Protein AF-A0A158B1K3-F1 (afdb_monomer)

Radius of gyration: 18.31 Å; Cα contacts (8 Å, |Δi|>4): 356; chains: 1; bounding box: 50×27×49 Å

pLDDT: mean 91.03, std 10.25, range [45.84, 98.06]

Organism: NCBI:txid1777143

InterPro domains:
  IPR006016 UspA [PF00582] (1-66)
  IPR014729 Rossmann-like alpha/beta/alpha sandwich fold [G3DSA:3.40.50.620] (1-90)

Mean predicted aligned error: 4.72 Å

Secondary structure (DSSP, 8-state):
---EEEEE--SSHHHHHHHHHHHHHHHHHT-EEEEE-----S---HHHHHHHHHHHHHHHHHHHHTT--EEEE-SS----S--SEEEEETTPPPP--TT-EEEEEP----HHHHHHHHHHHHHHHHHHHHHHHHHHSSS--HHHHHHHT---HHHHHHHHHHHTT-STTHHHHHHHHHHHHHHHHHHHHHHHHHHHT---HHHHHHHHHHHHHHHHHIIIIIHHHHHHH--HHHHHHHT-

Sequence (240 aa):
MYRHLLVPVERSDASVEAIGHAAELARSLGARITFVCLHAGASDDAAQHRHIAALLARAEAAARAQGVPASVLALHGDTARDFDLVCIAQGSVAPSVPGAAVLIAPCDARPMVAKAVGALLAVHRMRSDAYDDALRTPQPDAQTIDRLREAHREETALTTALRERTSTLDAELDELARLAEREAAGLARVARSIANGEAVDDTLLACARFACERMGRIEGVVLPAARRHLRDADWNALAR

Foldseek 3Di:
DFAEEEQEFDLDLLSLLLLQVVLVVCLVVVHAYEYEHPDDDPPPDPLVVVLRVLRQLLSVLLNVLSVHHYYYDYDPDDLVDDGQEYGYGDPDDTDDRPNHHYHYRDDDPDVLLCLLSVVVSVVLVQLSVLLSVQLVDQQDDLVSLVSNLDDDCSLVLLLVQLVVQDPPCVVVSVVLVVLVVLLNVLSVVLNVCSVVVHGNNVSSVSSSSSSSSSSSNCSNPSSVSCVVGPDPVSSNVSND

Structure (mmCIF, N/CA/C/O bac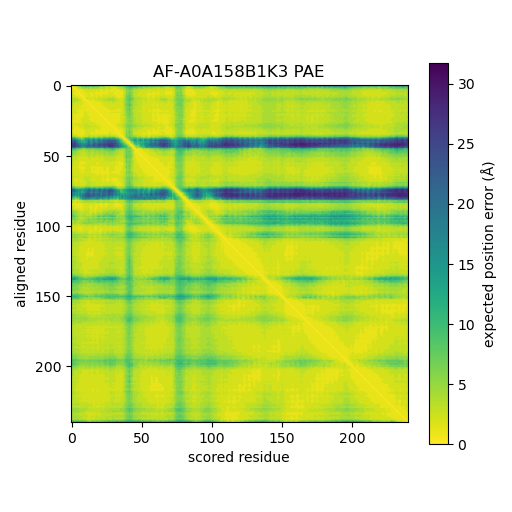kbone):
data_AF-A0A158B1K3-F1
#
_entry.id   AF-A0A158B1K3-F1
#
loop_
_atom_site.group_PDB
_atom_site.id
_atom_site.type_symbol
_atom_site.label_atom_id
_atom_site.label_alt_id
_atom_site.label_comp_id
_atom_site.label_asym_id
_atom_site.label_entity_id
_atom_site.label_seq_id
_atom_site.pdbx_PDB_ins_code
_atom_site.Cartn_x
_atom_site.Cartn_y
_atom_site.Cartn_z
_atom_site.occupancy
_atom_site.B_iso_or_equiv
_atom_site.auth_seq_id
_atom_site.auth_comp_id
_atom_site.auth_asym_id
_atom_site.auth_atom_id
_atom_site.pdbx_PDB_model_num
ATOM 1 N N . MET A 1 1 ? 25.949 -9.576 -10.948 1.00 79.50 1 MET A N 1
ATOM 2 C CA . MET A 1 1 ? 24.474 -9.453 -10.946 1.00 79.50 1 MET A CA 1
ATOM 3 C C . MET A 1 1 ? 24.072 -9.028 -9.548 1.00 79.50 1 MET A C 1
ATOM 5 O O . MET A 1 1 ? 24.590 -9.632 -8.618 1.00 79.50 1 MET A O 1
ATOM 9 N N . TYR A 1 2 ? 23.258 -7.983 -9.397 1.00 91.62 2 TYR A N 1
ATOM 10 C CA . TYR A 1 2 ? 22.888 -7.440 -8.084 1.00 91.62 2 TYR A CA 1
ATOM 11 C C . TYR A 1 2 ? 22.056 -8.460 -7.291 1.00 91.62 2 TYR A C 1
ATOM 13 O O . TYR A 1 2 ? 21.068 -8.969 -7.818 1.00 91.62 2 TYR A O 1
ATOM 21 N N . ARG A 1 3 ? 22.462 -8.785 -6.058 1.00 94.06 3 ARG A N 1
ATOM 22 C CA . ARG A 1 3 ? 21.815 -9.799 -5.203 1.00 94.06 3 ARG A CA 1
ATOM 23 C C . ARG A 1 3 ? 21.165 -9.194 -3.968 1.00 94.06 3 ARG A C 1
ATOM 25 O O . ARG A 1 3 ? 20.208 -9.771 -3.446 1.00 94.06 3 ARG A O 1
ATOM 32 N N . HIS A 1 4 ? 21.676 -8.060 -3.496 1.00 94.94 4 HIS A N 1
ATOM 33 C CA . HIS A 1 4 ? 21.141 -7.358 -2.334 1.00 94.94 4 HIS A CA 1
ATOM 34 C C . HIS A 1 4 ? 20.943 -5.874 -2.635 1.00 94.94 4 HIS A C 1
ATOM 36 O O . HIS A 1 4 ? 21.904 -5.144 -2.874 1.00 94.94 4 HIS A O 1
ATOM 42 N N . LEU A 1 5 ? 19.678 -5.451 -2.624 1.00 95.44 5 LEU A N 1
ATOM 43 C CA . LEU A 1 5 ? 19.272 -4.066 -2.824 1.00 95.44 5 LEU A CA 1
ATOM 44 C C . LEU A 1 5 ? 19.081 -3.365 -1.476 1.00 95.44 5 LEU A C 1
ATOM 46 O O . LEU A 1 5 ? 18.419 -3.901 -0.585 1.00 95.44 5 LEU A O 1
ATOM 50 N N . LEU A 1 6 ? 19.606 -2.149 -1.356 1.00 94.88 6 LEU A N 1
ATOM 51 C CA . LEU A 1 6 ? 19.262 -1.202 -0.300 1.00 94.88 6 LEU A CA 1
ATOM 52 C C . LEU A 1 6 ? 18.254 -0.190 -0.846 1.00 94.88 6 LEU A C 1
ATOM 54 O O . LEU A 1 6 ? 18.486 0.402 -1.900 1.00 94.88 6 LEU A O 1
ATOM 58 N N . VAL A 1 7 ? 17.157 0.031 -0.126 1.00 95.44 7 VAL A N 1
ATOM 59 C CA . VAL A 1 7 ? 16.118 0.991 -0.515 1.00 95.44 7 VAL A CA 1
ATOM 60 C C . VAL A 1 7 ? 15.850 1.942 0.652 1.00 95.44 7 VAL A C 1
ATOM 62 O O . VAL A 1 7 ? 15.251 1.533 1.653 1.00 95.44 7 VAL A O 1
ATOM 65 N N . PRO A 1 8 ? 16.299 3.204 0.566 1.00 93.62 8 PRO A N 1
ATOM 66 C CA . PRO A 1 8 ? 15.890 4.238 1.501 1.00 93.62 8 PRO A CA 1
ATOM 67 C C . PRO A 1 8 ? 14.384 4.481 1.409 1.00 93.62 8 PRO A C 1
ATOM 69 O O . PRO A 1 8 ? 13.833 4.596 0.316 1.00 93.62 8 PRO A O 1
ATOM 72 N N . VAL A 1 9 ? 13.731 4.564 2.562 1.00 92.38 9 VAL A N 1
ATOM 73 C CA . VAL A 1 9 ? 12.310 4.870 2.691 1.00 92.38 9 VAL A CA 1
ATOM 74 C C . VAL A 1 9 ? 12.168 6.281 3.242 1.00 92.38 9 VAL A C 1
ATOM 76 O O . VAL A 1 9 ? 12.705 6.621 4.300 1.00 92.38 9 VAL A O 1
ATOM 79 N N . GLU A 1 10 ? 11.439 7.106 2.502 1.00 90.38 10 GLU A N 1
ATOM 80 C CA . GLU A 1 10 ? 11.117 8.485 2.842 1.00 90.38 10 GLU A CA 1
ATOM 81 C C . GLU A 1 10 ? 9.604 8.695 2.775 1.00 90.38 10 GLU A C 1
ATOM 83 O O . GLU A 1 10 ? 8.866 7.953 2.125 1.00 90.38 10 GLU A O 1
ATOM 88 N N . ARG A 1 11 ? 9.120 9.752 3.427 1.00 89.00 11 ARG A N 1
ATOM 89 C CA . ARG A 1 11 ? 7.706 10.129 3.388 1.00 89.00 11 ARG A CA 1
ATOM 90 C C . ARG A 1 11 ? 7.392 10.960 2.136 1.00 89.00 11 ARG A C 1
ATOM 92 O O . ARG A 1 11 ? 6.982 12.113 2.238 1.00 89.00 11 ARG A O 1
ATOM 99 N N . SER A 1 12 ? 7.615 10.393 0.952 1.00 91.25 12 SER A N 1
ATOM 100 C CA . SER A 1 12 ? 7.401 11.064 -0.338 1.00 91.25 12 SER A CA 1
ATOM 101 C C . SER A 1 12 ? 6.753 10.136 -1.370 1.00 91.25 12 SER A C 1
ATOM 103 O O . SER A 1 12 ? 6.945 8.922 -1.332 1.00 91.25 12 SER A O 1
ATOM 105 N N . ASP A 1 13 ? 6.010 10.709 -2.324 1.00 92.88 13 ASP A N 1
ATOM 106 C CA . ASP A 1 13 ? 5.406 9.945 -3.431 1.00 92.88 13 ASP A CA 1
ATOM 107 C C . ASP A 1 13 ? 6.475 9.248 -4.281 1.00 92.88 13 ASP A C 1
ATOM 109 O O . ASP A 1 13 ? 6.335 8.081 -4.644 1.00 92.88 13 ASP A O 1
ATOM 113 N N . ALA A 1 14 ? 7.600 9.929 -4.512 1.00 93.12 14 ALA A N 1
ATOM 114 C CA . ALA A 1 14 ? 8.732 9.367 -5.235 1.00 93.12 14 ALA A CA 1
ATOM 115 C C . ALA A 1 14 ? 9.342 8.156 -4.501 1.00 93.12 14 ALA A C 1
ATOM 117 O O . ALA A 1 14 ? 9.742 7.191 -5.150 1.00 93.12 14 ALA A O 1
ATOM 118 N N . SER A 1 15 ? 9.378 8.161 -3.160 1.00 93.81 15 SER A N 1
ATOM 119 C CA . SER A 1 15 ? 9.813 6.999 -2.369 1.00 93.81 15 SER A CA 1
ATOM 120 C C . SER A 1 15 ? 8.882 5.809 -2.537 1.00 93.81 15 SER A C 1
ATOM 122 O O . SER A 1 15 ? 9.359 4.681 -2.635 1.00 93.81 15 SER A O 1
ATOM 124 N N . VAL A 1 16 ? 7.571 6.040 -2.596 1.00 93.50 16 VAL A N 1
ATOM 125 C CA . VAL A 1 16 ? 6.593 4.974 -2.839 1.00 93.50 16 VAL A CA 1
ATOM 126 C C . VAL A 1 16 ? 6.805 4.353 -4.224 1.00 93.50 16 VAL A C 1
ATOM 128 O O . VAL A 1 16 ? 6.852 3.128 -4.356 1.00 93.50 16 VAL A O 1
ATOM 131 N N . GLU A 1 17 ? 7.017 5.177 -5.254 1.00 93.12 17 GLU A N 1
ATOM 132 C CA . GLU A 1 17 ? 7.341 4.684 -6.600 1.00 93.12 17 GLU A CA 1
ATOM 133 C C . GLU A 1 17 ? 8.666 3.911 -6.632 1.00 93.12 17 GLU A C 1
ATOM 135 O O . GLU A 1 17 ? 8.744 2.837 -7.236 1.00 93.12 17 GLU A O 1
ATOM 140 N N . ALA A 1 18 ? 9.688 4.402 -5.927 1.00 95.38 18 ALA A N 1
ATOM 141 C CA . ALA A 1 18 ? 10.982 3.737 -5.832 1.00 95.38 18 ALA A CA 1
ATOM 142 C C . ALA A 1 18 ? 10.895 2.356 -5.179 1.00 95.38 18 ALA A C 1
ATOM 144 O O . ALA A 1 18 ? 11.528 1.419 -5.665 1.00 95.38 18 ALA A O 1
ATOM 145 N N . ILE A 1 19 ? 10.083 2.205 -4.128 1.00 96.25 19 ILE A N 1
ATOM 146 C CA . ILE A 1 19 ? 9.828 0.911 -3.481 1.00 96.25 19 ILE A CA 1
ATOM 147 C C . ILE A 1 19 ? 9.200 -0.070 -4.478 1.00 96.25 19 ILE A C 1
ATOM 149 O O . ILE A 1 19 ? 9.679 -1.200 -4.599 1.00 96.25 19 ILE A O 1
ATOM 153 N N . GLY A 1 20 ? 8.178 0.359 -5.228 1.00 94.19 20 GLY A N 1
ATOM 154 C CA . GLY A 1 20 ? 7.538 -0.470 -6.253 1.00 94.19 20 GLY A CA 1
ATOM 155 C C . GLY A 1 20 ? 8.521 -0.917 -7.340 1.00 94.19 20 GLY A C 1
ATOM 156 O O . GLY A 1 20 ? 8.629 -2.109 -7.632 1.00 94.19 20 GLY A O 1
ATOM 157 N N . HIS A 1 21 ? 9.307 0.015 -7.887 1.00 95.06 21 HIS A N 1
ATOM 158 C CA . HIS A 1 21 ? 10.329 -0.293 -8.892 1.00 95.06 21 HIS A CA 1
ATOM 159 C C . HIS A 1 21 ? 11.432 -1.216 -8.361 1.00 95.06 21 HIS A C 1
ATOM 161 O O . HIS A 1 21 ? 11.823 -2.164 -9.046 1.00 95.06 21 HIS A O 1
ATOM 167 N N . ALA A 1 22 ? 11.912 -0.983 -7.137 1.00 96.56 22 ALA A N 1
ATOM 168 C CA . ALA A 1 22 ? 12.916 -1.828 -6.504 1.00 96.56 22 ALA A CA 1
ATOM 169 C C . ALA A 1 22 ? 12.390 -3.249 -6.264 1.00 96.56 22 ALA A C 1
ATOM 171 O O . ALA A 1 22 ? 13.118 -4.211 -6.505 1.00 96.56 22 ALA A O 1
ATOM 172 N N . AL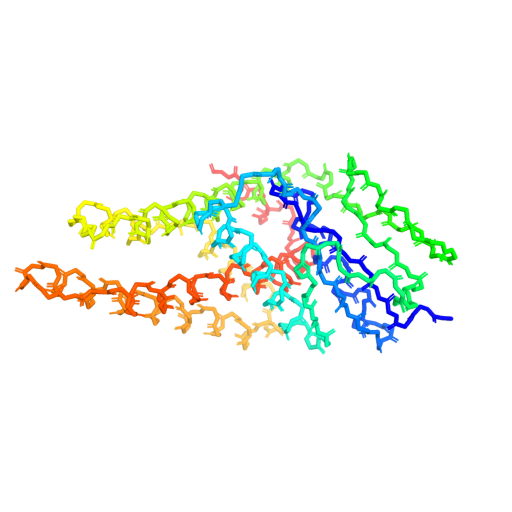A A 1 23 ? 11.128 -3.400 -5.850 1.00 96.50 23 ALA A N 1
ATOM 173 C CA . ALA A 1 23 ? 10.493 -4.702 -5.666 1.00 96.50 23 ALA A CA 1
ATOM 174 C C . ALA A 1 23 ? 10.337 -5.462 -6.994 1.00 96.50 23 ALA A C 1
ATOM 176 O O . ALA A 1 23 ? 10.686 -6.641 -7.072 1.00 96.50 23 ALA A O 1
ATOM 177 N N . GLU A 1 24 ? 9.893 -4.802 -8.067 1.00 94.88 24 GLU A N 1
ATOM 178 C CA . GLU A 1 24 ? 9.799 -5.436 -9.388 1.00 94.88 24 GLU A CA 1
ATOM 179 C C . GLU A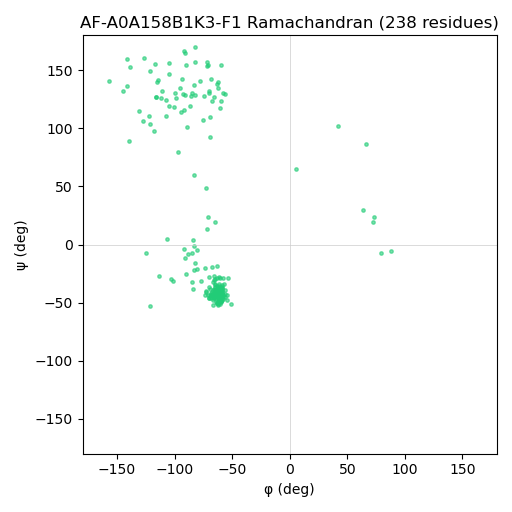 1 24 ? 11.169 -5.856 -9.935 1.00 94.88 24 GLU A C 1
ATOM 181 O O . GLU A 1 24 ? 11.313 -6.971 -10.452 1.00 94.88 24 GLU A O 1
ATOM 186 N N . LEU A 1 25 ? 12.184 -5.002 -9.767 1.00 95.81 25 LEU A N 1
ATOM 187 C CA . LEU A 1 25 ? 13.561 -5.308 -10.142 1.00 95.81 25 LEU A CA 1
ATOM 188 C C . LEU A 1 25 ? 14.100 -6.488 -9.328 1.00 95.81 25 LEU A C 1
ATOM 190 O O . LEU A 1 25 ? 14.586 -7.456 -9.913 1.00 95.81 25 LEU A O 1
ATOM 194 N N . ALA A 1 26 ? 13.973 -6.455 -8.000 1.00 97.00 26 ALA A N 1
ATOM 195 C CA . ALA A 1 26 ? 14.449 -7.522 -7.125 1.00 97.00 26 ALA A CA 1
ATOM 196 C C . ALA A 1 26 ? 13.809 -8.869 -7.468 1.00 97.00 26 ALA A C 1
ATOM 198 O O . ALA A 1 26 ? 14.519 -9.868 -7.588 1.00 97.00 26 ALA A O 1
ATOM 199 N N . ARG A 1 27 ? 12.493 -8.886 -7.716 1.00 96.25 27 ARG A N 1
ATOM 200 C CA . ARG A 1 27 ? 11.766 -10.077 -8.167 1.00 96.25 27 ARG A CA 1
ATOM 201 C C . ARG A 1 27 ? 12.346 -10.630 -9.468 1.00 96.25 27 ARG A C 1
ATOM 203 O O . ARG A 1 27 ? 12.571 -11.831 -9.566 1.00 96.25 27 ARG A O 1
ATOM 210 N N . SER A 1 28 ? 12.624 -9.767 -10.448 1.00 96.06 28 SER A N 1
ATOM 211 C CA . SER A 1 28 ? 13.196 -10.187 -11.738 1.00 96.06 28 SER A CA 1
ATOM 212 C C . SER A 1 28 ? 14.622 -10.744 -11.623 1.00 96.06 28 SER A C 1
ATOM 214 O O . SER A 1 28 ? 15.004 -11.621 -12.395 1.00 96.06 28 SER A O 1
ATOM 216 N N . LEU A 1 29 ? 15.397 -10.260 -10.647 1.00 96.19 29 LEU A N 1
ATOM 217 C CA . LEU A 1 29 ? 16.782 -10.670 -10.411 1.00 96.19 29 LEU A CA 1
ATOM 218 C C . LEU A 1 29 ? 16.913 -11.853 -9.438 1.00 96.19 29 LEU A C 1
ATOM 220 O O . LEU A 1 29 ? 18.010 -12.388 -9.288 1.00 96.19 29 LEU A O 1
ATOM 224 N N . GLY A 1 30 ? 15.838 -12.238 -8.741 1.00 96.19 30 GLY A N 1
ATOM 225 C CA . GLY A 1 30 ? 15.922 -13.151 -7.595 1.00 96.19 30 GLY A CA 1
ATOM 226 C C . GLY A 1 30 ? 16.725 -12.562 -6.426 1.00 96.19 30 GLY A C 1
ATOM 227 O O . GLY A 1 30 ? 17.397 -13.293 -5.697 1.00 96.19 30 GLY A O 1
ATOM 228 N N . ALA A 1 31 ? 16.706 -11.235 -6.282 1.00 96.75 31 ALA A N 1
ATOM 229 C CA . ALA A 1 31 ? 17.429 -10.501 -5.251 1.00 96.75 31 ALA A CA 1
ATOM 230 C C . ALA A 1 31 ? 16.579 -10.306 -3.984 1.00 96.75 31 ALA A C 1
ATOM 232 O O . ALA A 1 31 ? 15.357 -10.455 -3.995 1.00 96.75 31 ALA A O 1
ATOM 233 N N . ARG A 1 32 ? 17.240 -9.933 -2.885 1.00 96.62 32 ARG A N 1
ATOM 234 C CA . ARG A 1 32 ? 16.593 -9.518 -1.628 1.00 96.62 32 ARG A CA 1
ATOM 235 C C . ARG A 1 32 ? 16.679 -8.004 -1.442 1.00 96.62 32 ARG A C 1
ATOM 237 O O . ARG A 1 32 ? 17.613 -7.377 -1.946 1.00 96.62 32 ARG A O 1
ATOM 244 N N . ILE A 1 33 ? 15.759 -7.443 -0.662 1.00 97.00 33 ILE A N 1
ATOM 245 C CA . ILE A 1 33 ? 15.726 -6.016 -0.322 1.00 97.00 33 ILE A CA 1
ATOM 246 C C . ILE A 1 33 ? 15.976 -5.811 1.177 1.00 97.00 33 ILE A C 1
ATOM 248 O O . ILE A 1 33 ? 15.490 -6.562 2.025 1.00 97.00 33 ILE A O 1
ATOM 252 N N . THR A 1 34 ? 16.722 -4.761 1.511 1.00 95.56 34 THR A N 1
ATOM 253 C CA . THR A 1 34 ? 16.709 -4.150 2.840 1.00 95.56 34 THR A CA 1
ATOM 254 C C . THR A 1 34 ? 16.181 -2.725 2.740 1.00 95.56 34 THR A C 1
ATOM 256 O O . THR A 1 34 ? 16.707 -1.926 1.968 1.00 95.56 34 THR A O 1
ATOM 259 N N . PHE A 1 35 ? 15.167 -2.408 3.542 1.00 95.06 35 PHE A N 1
ATOM 260 C CA . PHE A 1 35 ? 14.634 -1.058 3.693 1.00 95.06 35 PHE A CA 1
ATOM 261 C C . PHE A 1 35 ? 15.295 -0.332 4.867 1.00 95.06 35 PHE A C 1
ATOM 263 O O . PHE A 1 35 ? 15.565 -0.942 5.904 1.00 95.06 35 PHE A O 1
ATOM 270 N N . VAL A 1 36 ? 15.538 0.971 4.718 1.00 91.50 36 VAL A N 1
ATOM 271 C CA . VAL A 1 36 ? 16.110 1.819 5.776 1.00 91.50 36 VAL A CA 1
ATOM 272 C C . VAL A 1 36 ? 15.455 3.198 5.775 1.00 91.50 36 VAL A C 1
ATOM 274 O O . VAL A 1 36 ? 15.301 3.805 4.723 1.00 91.50 36 VAL A O 1
ATOM 277 N N . CYS A 1 37 ? 15.108 3.733 6.944 1.00 87.75 37 CYS A N 1
ATOM 278 C CA . CYS A 1 37 ? 14.698 5.134 7.075 1.00 87.75 37 CYS A CA 1
ATOM 279 C C . CYS A 1 37 ? 15.913 5.981 7.474 1.00 87.75 37 CYS A C 1
ATOM 281 O O . CYS A 1 37 ? 16.444 5.819 8.572 1.00 87.75 37 CYS A O 1
ATOM 283 N N . LEU A 1 38 ? 16.360 6.883 6.592 1.00 74.44 38 LEU A N 1
ATOM 284 C CA . LEU A 1 38 ? 17.539 7.737 6.831 1.00 74.44 38 LEU A CA 1
ATOM 285 C C . LEU A 1 38 ? 17.220 8.986 7.676 1.00 74.44 38 LEU A C 1
ATOM 287 O O . LEU A 1 38 ? 18.126 9.609 8.223 1.00 74.44 38 LEU A O 1
ATOM 291 N N . HIS A 1 39 ? 15.938 9.331 7.820 1.00 62.91 39 HIS A N 1
ATOM 292 C CA . HIS A 1 39 ? 15.469 10.502 8.560 1.00 62.91 39 HIS A CA 1
ATOM 293 C C . HIS A 1 39 ? 15.048 10.130 9.989 1.00 62.91 39 HIS A C 1
ATOM 295 O O . HIS A 1 39 ? 13.865 9.995 10.297 1.00 62.91 39 HIS A O 1
ATOM 301 N N . ALA A 1 40 ? 16.028 9.982 10.875 1.00 53.09 40 ALA A N 1
ATOM 302 C CA . ALA A 1 40 ? 15.805 10.002 12.315 1.00 53.09 40 ALA A CA 1
ATOM 303 C C . ALA A 1 40 ? 16.589 11.184 12.894 1.00 53.09 40 ALA A C 1
ATOM 305 O O . ALA A 1 40 ? 17.799 11.108 13.094 1.00 53.09 40 ALA A O 1
ATOM 306 N N . GLY A 1 41 ? 15.910 12.314 13.108 1.00 51.09 41 GLY A N 1
ATOM 307 C CA . GLY A 1 41 ? 16.450 13.348 13.988 1.00 51.09 41 GLY A CA 1
ATOM 308 C C . GLY A 1 41 ? 16.643 12.768 15.392 1.00 51.09 41 GLY A C 1
ATOM 309 O O . GLY A 1 41 ? 15.946 11.831 15.768 1.00 51.09 41 GLY A O 1
ATOM 310 N N . ALA A 1 42 ? 17.566 13.328 16.174 1.00 49.47 42 ALA A N 1
ATOM 311 C CA . ALA A 1 42 ? 17.951 12.864 17.515 1.00 49.47 42 ALA A CA 1
ATOM 312 C C . ALA A 1 42 ? 16.846 12.963 18.600 1.00 49.47 42 ALA A C 1
ATOM 314 O O . ALA A 1 42 ? 17.147 12.970 19.791 1.00 49.47 42 ALA A O 1
ATOM 315 N N . SER A 1 43 ? 15.574 13.074 18.211 1.00 53.97 43 SER A N 1
ATOM 316 C CA . SER A 1 43 ? 14.445 12.958 19.125 1.00 53.97 43 SER A CA 1
ATOM 317 C C . SER A 1 43 ? 14.038 11.491 19.187 1.00 53.97 43 SER A C 1
ATOM 319 O O . SER A 1 43 ? 13.384 10.970 18.286 1.00 53.97 43 SER A O 1
ATOM 321 N N . ASP A 1 44 ? 14.459 10.834 20.263 1.00 55.78 44 ASP A N 1
ATOM 322 C CA . ASP A 1 44 ? 14.072 9.475 20.649 1.00 55.78 44 ASP A CA 1
ATOM 323 C C . ASP A 1 44 ? 12.615 9.447 21.164 1.00 55.78 44 ASP A C 1
ATOM 325 O O . ASP A 1 44 ? 12.318 8.984 22.263 1.00 55.78 44 ASP A O 1
ATOM 329 N N . ASP A 1 45 ? 11.691 10.054 20.409 1.00 74.12 45 ASP A N 1
ATOM 330 C CA . ASP A 1 45 ? 10.267 10.036 20.728 1.00 74.12 45 ASP A CA 1
ATOM 331 C C . ASP A 1 45 ? 9.655 8.726 20.215 1.00 74.12 45 ASP A C 1
ATOM 333 O O . ASP A 1 45 ? 9.776 8.358 19.040 1.00 74.12 45 ASP A O 1
ATOM 337 N N . ALA A 1 46 ? 8.937 8.031 21.096 1.00 77.31 46 ALA A N 1
ATOM 338 C CA . ALA A 1 46 ? 8.174 6.837 20.765 1.00 77.31 46 ALA A CA 1
ATOM 339 C C . ALA A 1 46 ? 7.205 7.074 19.588 1.00 77.31 46 ALA A C 1
ATOM 341 O O . ALA A 1 46 ? 6.919 6.140 18.838 1.00 77.31 46 ALA A O 1
ATOM 342 N N . ALA A 1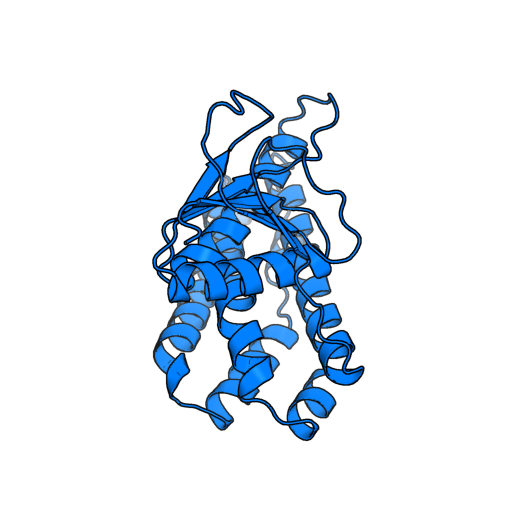 47 ? 6.718 8.308 19.396 1.00 76.62 47 ALA A N 1
ATOM 343 C CA . ALA A 1 47 ? 5.911 8.671 18.232 1.00 76.62 47 ALA A CA 1
ATOM 344 C C . ALA A 1 47 ? 6.703 8.590 16.915 1.00 76.62 47 ALA A C 1
ATOM 346 O O . ALA A 1 47 ? 6.237 7.964 15.962 1.00 76.62 47 ALA A O 1
ATOM 347 N N . GLN A 1 48 ? 7.923 9.134 16.878 1.00 79.69 48 GLN A N 1
ATOM 348 C CA . GLN A 1 48 ? 8.797 9.057 15.704 1.00 79.69 48 GLN A CA 1
ATOM 349 C C . GLN A 1 48 ? 9.182 7.605 15.396 1.00 79.69 48 GLN A C 1
ATOM 351 O O . GLN A 1 48 ? 9.182 7.196 14.234 1.00 79.69 48 GLN A O 1
ATOM 356 N N . HIS A 1 49 ? 9.458 6.803 16.428 1.00 82.25 49 HIS A N 1
ATOM 357 C CA . HIS A 1 49 ? 9.762 5.383 16.255 1.00 82.25 49 HIS A CA 1
ATOM 358 C C . HIS A 1 49 ? 8.585 4.610 15.641 1.00 82.25 49 HIS A C 1
ATOM 360 O O . HIS A 1 49 ? 8.780 3.837 14.702 1.00 82.25 49 HIS A O 1
ATOM 366 N N . ARG A 1 50 ? 7.353 4.846 16.118 1.00 81.88 50 ARG A N 1
ATOM 367 C CA . ARG A 1 50 ? 6.140 4.235 15.544 1.00 81.88 50 ARG A CA 1
ATOM 368 C C . ARG A 1 50 ? 5.912 4.664 14.098 1.00 81.88 50 ARG A C 1
ATOM 370 O O . ARG A 1 50 ? 5.643 3.806 13.262 1.00 81.88 50 ARG A O 1
ATOM 377 N N . HIS A 1 51 ? 6.092 5.948 13.798 1.00 84.38 51 HIS A N 1
ATOM 378 C CA . HIS A 1 51 ? 5.956 6.469 12.441 1.00 84.38 51 HIS A CA 1
ATOM 379 C C . HIS A 1 51 ? 6.956 5.813 11.473 1.00 84.38 51 HIS A C 1
ATOM 381 O O . HIS A 1 51 ? 6.585 5.323 10.405 1.00 84.38 51 HIS A O 1
ATOM 387 N N . ILE A 1 52 ? 8.230 5.723 11.875 1.00 88.38 52 ILE A N 1
ATOM 388 C CA . ILE A 1 52 ? 9.275 5.026 11.111 1.00 88.38 52 ILE A CA 1
ATOM 389 C C . ILE A 1 52 ? 8.914 3.547 10.923 1.00 88.38 52 ILE A C 1
ATOM 391 O O . ILE A 1 52 ? 9.025 3.026 9.812 1.00 88.38 52 ILE A O 1
ATOM 395 N N . ALA A 1 53 ? 8.449 2.875 11.978 1.00 88.38 53 ALA A N 1
ATOM 396 C CA . ALA A 1 53 ? 8.028 1.481 11.904 1.00 88.38 53 ALA A CA 1
ATOM 397 C C . ALA A 1 53 ? 6.850 1.284 10.934 1.00 88.38 53 ALA A C 1
ATOM 399 O O . ALA A 1 53 ? 6.846 0.309 10.187 1.00 88.38 53 ALA A O 1
ATOM 400 N N . ALA A 1 54 ? 5.889 2.210 10.889 1.00 88.50 54 ALA A N 1
ATOM 401 C CA . ALA A 1 54 ? 4.760 2.159 9.961 1.00 88.50 54 ALA A CA 1
ATOM 402 C C . ALA A 1 54 ? 5.197 2.329 8.493 1.00 88.50 54 ALA A C 1
ATOM 404 O O . ALA A 1 54 ? 4.742 1.576 7.627 1.00 88.50 54 ALA A O 1
ATOM 405 N N . LEU A 1 55 ? 6.113 3.265 8.209 1.00 91.31 55 LEU A N 1
ATOM 406 C CA . LEU A 1 55 ? 6.694 3.443 6.870 1.00 91.31 55 LEU A CA 1
ATOM 407 C C . LEU A 1 55 ? 7.430 2.180 6.402 1.00 91.31 55 LEU A C 1
ATOM 409 O O . LEU A 1 55 ? 7.226 1.710 5.282 1.00 91.31 55 LEU A O 1
ATOM 413 N N . LEU A 1 56 ? 8.251 1.600 7.278 1.00 93.94 56 LEU A N 1
ATOM 414 C CA . LEU A 1 56 ? 9.025 0.397 6.975 1.00 93.94 56 LEU A CA 1
ATOM 415 C C . LEU A 1 56 ? 8.122 -0.832 6.816 1.00 93.94 56 LEU A C 1
ATOM 417 O O . LEU A 1 56 ? 8.295 -1.583 5.861 1.00 93.94 56 LEU A O 1
ATOM 421 N N . ALA A 1 57 ? 7.107 -0.991 7.670 1.00 93.44 57 ALA A N 1
ATOM 422 C CA . ALA A 1 57 ? 6.129 -2.072 7.559 1.00 93.44 57 ALA A CA 1
ATOM 423 C C . ALA A 1 57 ? 5.364 -2.026 6.227 1.00 93.44 57 ALA A C 1
ATOM 425 O O . ALA A 1 57 ? 5.079 -3.072 5.641 1.00 93.44 57 ALA A O 1
ATOM 426 N N . ARG A 1 58 ? 5.061 -0.824 5.721 1.00 94.56 58 ARG A N 1
ATOM 427 C CA . ARG A 1 58 ? 4.438 -0.646 4.404 1.00 94.56 58 ARG A CA 1
ATOM 428 C C . ARG A 1 58 ? 5.370 -1.029 3.261 1.00 94.56 58 ARG A C 1
ATOM 430 O O . ARG A 1 58 ? 4.951 -1.741 2.352 1.00 94.56 58 ARG A O 1
ATOM 437 N N . ALA A 1 59 ? 6.629 -0.600 3.322 1.00 96.06 59 ALA A N 1
ATOM 438 C CA . ALA A 1 59 ? 7.634 -0.963 2.327 1.00 96.06 59 ALA A CA 1
ATOM 439 C C . ALA A 1 59 ? 7.877 -2.485 2.295 1.00 96.06 59 ALA A C 1
ATOM 441 O O . ALA A 1 59 ? 7.940 -3.096 1.228 1.00 96.06 59 ALA A O 1
ATOM 442 N N . GLU A 1 60 ? 7.927 -3.128 3.464 1.00 96.44 60 GLU A N 1
ATOM 443 C CA . GLU A 1 60 ? 7.998 -4.586 3.563 1.00 96.44 60 GLU A CA 1
ATOM 444 C C . GLU A 1 60 ? 6.763 -5.268 2.983 1.00 96.44 60 GLU A C 1
ATOM 446 O O . GLU A 1 60 ? 6.911 -6.249 2.258 1.00 96.44 60 GLU A O 1
ATOM 451 N N . ALA A 1 61 ? 5.559 -4.764 3.265 1.00 96.38 61 ALA A N 1
ATOM 452 C CA . ALA A 1 61 ? 4.330 -5.291 2.678 1.00 96.38 61 ALA A CA 1
ATOM 453 C C . ALA A 1 61 ? 4.361 -5.215 1.143 1.00 96.38 61 ALA A C 1
ATOM 455 O O . ALA A 1 61 ? 4.044 -6.202 0.480 1.00 96.38 61 ALA A O 1
ATOM 456 N N . ALA A 1 62 ? 4.837 -4.100 0.578 1.00 96.75 62 ALA A N 1
ATOM 457 C CA . ALA A 1 62 ? 5.020 -3.932 -0.864 1.00 96.75 62 ALA A CA 1
ATOM 458 C C . ALA A 1 62 ? 5.958 -4.993 -1.468 1.00 96.75 62 ALA A C 1
ATOM 460 O O . ALA A 1 62 ? 5.630 -5.622 -2.477 1.00 96.75 62 ALA A O 1
ATOM 461 N N . ALA A 1 63 ? 7.106 -5.245 -0.832 1.00 97.06 63 ALA A N 1
ATOM 462 C CA . ALA A 1 63 ? 8.050 -6.267 -1.283 1.00 97.06 63 ALA A CA 1
ATOM 463 C C . ALA A 1 63 ? 7.513 -7.697 -1.097 1.00 97.06 63 ALA A C 1
ATOM 465 O O . ALA A 1 63 ? 7.623 -8.520 -2.009 1.00 97.06 63 ALA A O 1
ATOM 466 N N . ARG A 1 64 ? 6.885 -7.998 0.049 1.00 95.62 64 ARG A N 1
ATOM 467 C CA . ARG A 1 64 ? 6.277 -9.311 0.325 1.00 95.62 64 ARG A CA 1
ATOM 468 C C . ARG A 1 64 ? 5.182 -9.650 -0.677 1.00 95.62 64 ARG A C 1
ATOM 470 O O . ARG A 1 64 ? 5.121 -10.786 -1.136 1.00 95.62 64 ARG A O 1
ATOM 477 N N . ALA A 1 65 ? 4.362 -8.673 -1.050 1.00 95.06 65 ALA A N 1
ATOM 478 C CA . ALA A 1 65 ? 3.314 -8.836 -2.051 1.00 95.06 65 ALA A CA 1
ATOM 479 C C . ALA A 1 65 ? 3.874 -9.186 -3.443 1.00 95.06 65 ALA A C 1
ATOM 481 O O . ALA A 1 65 ? 3.245 -9.904 -4.213 1.00 95.06 65 ALA A O 1
ATOM 482 N N . GLN A 1 66 ? 5.100 -8.748 -3.741 1.00 93.56 66 GLN A N 1
ATOM 483 C CA . GLN A 1 66 ? 5.848 -9.133 -4.942 1.00 93.56 66 GLN A CA 1
ATOM 484 C C . GLN A 1 66 ? 6.587 -10.479 -4.806 1.00 93.56 66 GLN A C 1
ATOM 486 O O . GLN A 1 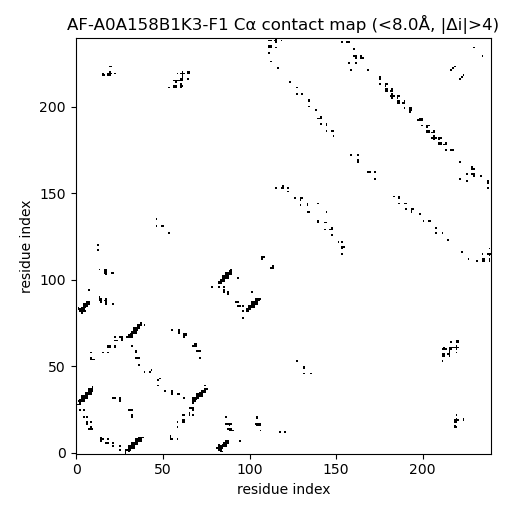66 ? 7.247 -10.913 -5.752 1.00 93.56 66 GLN A O 1
ATOM 491 N N . GLY A 1 67 ? 6.511 -11.144 -3.648 1.00 95.19 67 GLY A N 1
ATOM 492 C CA . GLY A 1 67 ? 7.265 -12.365 -3.352 1.00 95.19 67 GLY A CA 1
ATOM 493 C C . GLY A 1 67 ? 8.762 -12.126 -3.126 1.00 95.19 67 GLY A C 1
ATOM 494 O O . GLY A 1 67 ? 9.556 -13.058 -3.243 1.00 95.19 67 GLY A O 1
ATOM 495 N N . VAL A 1 68 ? 9.165 -10.888 -2.827 1.00 97.38 68 VAL A N 1
ATOM 496 C CA . VAL A 1 68 ? 10.569 -10.515 -2.627 1.00 97.38 68 VAL A CA 1
ATOM 497 C C . VAL A 1 68 ? 10.944 -10.651 -1.150 1.00 97.38 68 VAL A C 1
ATOM 499 O O . VAL A 1 68 ? 10.273 -10.063 -0.297 1.00 97.38 68 VAL A O 1
ATOM 502 N N . PRO A 1 69 ? 12.036 -11.365 -0.813 1.00 96.50 69 PRO A N 1
ATOM 503 C CA . PRO A 1 69 ? 12.563 -11.380 0.545 1.00 96.50 69 PRO A CA 1
ATOM 504 C C . PRO A 1 69 ? 12.975 -9.969 0.973 1.00 96.50 69 PRO A C 1
ATOM 506 O O . PRO A 1 69 ? 13.877 -9.372 0.379 1.00 96.50 69 PRO A O 1
ATOM 509 N N . ALA A 1 70 ? 12.319 -9.449 2.007 1.00 95.06 70 ALA A N 1
ATOM 510 C CA . ALA A 1 70 ? 12.566 -8.119 2.542 1.00 95.06 70 ALA A CA 1
ATOM 511 C C . ALA A 1 70 ? 12.970 -8.176 4.015 1.00 95.06 70 ALA A C 1
ATOM 513 O O . ALA A 1 70 ? 12.570 -9.069 4.759 1.00 95.06 70 ALA A O 1
ATOM 514 N N . SER A 1 71 ? 13.792 -7.213 4.411 1.00 93.75 71 SER A N 1
ATOM 5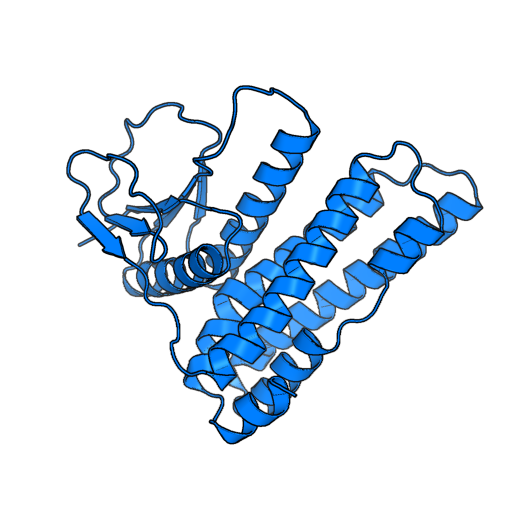15 C CA . SER A 1 71 ? 14.180 -6.964 5.795 1.00 93.75 71 SER A CA 1
ATOM 516 C C . SER A 1 71 ? 14.256 -5.465 6.034 1.00 93.75 71 SER A C 1
ATOM 518 O O . SER A 1 71 ? 14.432 -4.688 5.095 1.00 93.75 71 SER A O 1
ATOM 520 N N . VAL A 1 72 ? 14.186 -5.060 7.292 1.00 90.94 72 VAL A N 1
ATOM 521 C CA . VAL A 1 72 ? 14.304 -3.662 7.697 1.00 90.94 72 VAL A CA 1
ATOM 522 C C . VAL A 1 72 ? 15.554 -3.472 8.545 1.00 90.94 72 VAL A C 1
ATOM 524 O O . VAL A 1 72 ? 15.892 -4.315 9.376 1.00 90.94 72 VAL A O 1
ATOM 527 N N . LEU A 1 73 ? 16.252 -2.361 8.325 1.00 85.81 73 LEU A N 1
ATOM 528 C CA . LEU A 1 73 ? 17.334 -1.892 9.180 1.00 85.81 73 LEU A CA 1
ATOM 529 C C . LEU A 1 73 ? 16.844 -0.664 9.955 1.00 85.81 73 LEU A C 1
ATOM 531 O O . LEU A 1 73 ? 16.619 0.399 9.375 1.00 85.81 73 LEU A O 1
ATOM 535 N N . ALA A 1 74 ? 16.663 -0.814 11.267 1.00 66.06 74 ALA A N 1
ATOM 536 C CA . ALA A 1 74 ? 16.433 0.323 12.149 1.00 66.06 74 ALA A CA 1
ATOM 537 C C . ALA A 1 74 ? 17.764 1.066 12.348 1.00 66.06 74 ALA A C 1
ATOM 539 O O . ALA A 1 74 ? 18.745 0.416 12.685 1.00 66.06 74 ALA A O 1
ATOM 540 N N . LEU A 1 75 ? 17.777 2.390 12.119 1.00 57.78 75 LEU A N 1
ATOM 541 C CA . LEU A 1 75 ? 18.812 3.356 12.541 1.00 57.78 75 LEU A CA 1
ATOM 542 C C . LEU A 1 75 ? 20.279 2.898 12.393 1.00 57.78 75 LEU A C 1
ATOM 544 O O . LEU A 1 75 ? 20.766 2.183 13.254 1.00 57.78 75 LEU A O 1
ATOM 548 N N . HIS A 1 76 ? 20.976 3.381 11.347 1.00 50.94 76 HIS A N 1
ATOM 549 C CA . HIS A 1 76 ? 22.437 3.316 11.090 1.00 50.94 76 HIS A CA 1
ATOM 550 C C . HIS A 1 76 ? 23.271 2.482 12.088 1.00 50.94 76 HIS A C 1
ATOM 552 O O . HIS A 1 76 ? 24.129 2.993 12.804 1.00 50.94 76 HIS A O 1
ATOM 558 N N . GLY A 1 77 ? 23.012 1.179 12.113 1.00 45.84 77 GLY A N 1
ATOM 559 C CA . GLY A 1 77 ? 23.716 0.199 12.918 1.00 45.84 77 GLY A CA 1
ATOM 560 C C . GLY A 1 77 ? 24.303 -0.829 11.973 1.00 45.84 77 GLY A C 1
ATOM 561 O O . GLY A 1 77 ? 23.577 -1.659 11.435 1.00 45.84 77 GLY A O 1
ATOM 562 N N . ASP A 1 78 ? 25.610 -0.712 11.771 1.00 47.38 78 ASP A N 1
ATOM 563 C CA . ASP A 1 78 ? 26.482 -1.613 11.020 1.00 47.38 78 ASP A CA 1
ATOM 564 C C . ASP A 1 78 ? 26.218 -1.696 9.500 1.00 47.38 78 ASP A C 1
ATOM 566 O O . ASP A 1 78 ? 25.528 -2.572 8.974 1.00 47.38 78 ASP A O 1
ATOM 570 N N . THR A 1 79 ? 26.834 -0.769 8.760 1.00 52.53 79 THR A N 1
ATOM 571 C CA . THR A 1 79 ? 26.932 -0.778 7.289 1.00 52.53 79 THR A CA 1
ATOM 572 C C . THR A 1 79 ? 27.888 -1.853 6.753 1.00 52.53 79 THR A C 1
ATOM 574 O O . THR A 1 79 ? 28.195 -1.852 5.566 1.00 52.53 79 THR A O 1
ATOM 577 N N . ALA A 1 80 ? 28.303 -2.823 7.575 1.00 51.97 80 ALA A N 1
ATOM 578 C CA . ALA A 1 80 ? 29.061 -4.011 7.171 1.00 51.97 80 ALA A CA 1
ATOM 579 C C . ALA A 1 80 ? 28.231 -5.029 6.352 1.00 51.97 80 ALA A C 1
ATOM 581 O O . ALA A 1 80 ? 28.522 -6.225 6.344 1.00 51.97 80 ALA A O 1
ATOM 582 N N . ARG A 1 81 ? 27.158 -4.582 5.688 1.00 64.94 81 ARG A N 1
ATOM 583 C CA . ARG A 1 81 ? 26.369 -5.400 4.766 1.00 64.94 81 ARG A CA 1
ATOM 584 C C . ARG A 1 81 ? 26.809 -5.098 3.339 1.00 64.94 81 ARG A C 1
ATOM 586 O O . ARG A 1 81 ? 26.753 -3.950 2.907 1.00 64.94 81 ARG A O 1
ATOM 593 N N . ASP A 1 82 ? 27.166 -6.150 2.611 1.00 80.12 82 ASP A N 1
ATOM 594 C CA . ASP A 1 82 ? 27.440 -6.085 1.177 1.00 80.12 82 ASP A CA 1
ATOM 595 C C . ASP A 1 82 ? 26.128 -5.823 0.421 1.00 80.12 82 ASP A C 1
ATOM 597 O O . ASP A 1 82 ? 25.362 -6.743 0.114 1.00 80.12 82 ASP A O 1
ATOM 601 N N . PHE A 1 83 ? 25.835 -4.546 0.172 1.00 89.50 83 PHE A N 1
ATOM 602 C CA . PHE A 1 83 ? 24.794 -4.133 -0.763 1.00 89.50 83 PHE A CA 1
ATOM 603 C C . PHE A 1 83 ? 25.423 -3.914 -2.133 1.00 89.50 83 PHE A C 1
ATOM 605 O O . PHE A 1 83 ? 26.387 -3.166 -2.270 1.00 89.50 83 PHE A O 1
ATOM 612 N N . ASP A 1 84 ? 24.842 -4.520 -3.163 1.00 92.62 84 ASP A N 1
ATOM 613 C CA . ASP A 1 84 ? 25.364 -4.390 -4.524 1.00 92.62 84 ASP A CA 1
ATOM 614 C C . ASP A 1 84 ? 24.726 -3.198 -5.261 1.00 92.62 84 ASP A C 1
ATOM 616 O O . ASP A 1 84 ? 25.291 -2.665 -6.220 1.00 92.62 84 ASP A O 1
ATOM 620 N N . LEU A 1 85 ? 23.515 -2.804 -4.844 1.00 94.88 85 LEU A N 1
ATOM 621 C CA . LEU A 1 85 ? 22.701 -1.779 -5.491 1.00 94.88 85 LEU A CA 1
ATOM 622 C C . LEU A 1 85 ? 21.904 -0.973 -4.463 1.00 94.88 85 LEU A C 1
ATOM 624 O O . LEU A 1 85 ? 21.195 -1.539 -3.635 1.00 94.88 85 LEU A O 1
ATOM 628 N N . VAL A 1 86 ? 21.947 0.348 -4.571 1.00 94.88 86 VAL A N 1
ATOM 629 C CA . VAL A 1 86 ? 21.082 1.271 -3.836 1.00 94.88 86 VAL A CA 1
ATOM 630 C C . VAL A 1 86 ? 20.023 1.801 -4.797 1.00 94.88 86 VAL A C 1
ATOM 632 O O . VAL A 1 86 ? 20.364 2.434 -5.794 1.00 94.88 86 VAL A O 1
ATOM 635 N N . CYS A 1 87 ? 18.746 1.546 -4.520 1.00 95.69 87 CYS A N 1
ATOM 636 C CA . CYS A 1 87 ? 17.640 2.104 -5.300 1.00 95.69 87 CYS A CA 1
ATOM 637 C C . CYS A 1 87 ? 17.053 3.295 -4.552 1.00 95.69 87 CYS A C 1
ATOM 639 O O . CYS A 1 87 ? 16.550 3.131 -3.443 1.00 95.69 87 CYS A O 1
ATOM 641 N N . ILE A 1 88 ? 17.114 4.478 -5.155 1.00 95.00 88 ILE A N 1
ATOM 642 C CA . ILE A 1 88 ? 16.631 5.720 -4.552 1.00 95.00 88 ILE A CA 1
ATOM 643 C C . ILE A 1 88 ? 15.495 6.313 -5.366 1.00 95.00 88 ILE A C 1
ATOM 645 O O . ILE A 1 88 ? 15.399 6.103 -6.576 1.00 95.00 88 ILE A O 1
ATOM 649 N N . ALA A 1 89 ? 14.660 7.097 -4.702 1.00 94.38 89 ALA A N 1
ATOM 650 C CA . ALA A 1 89 ? 13.663 7.899 -5.377 1.00 94.38 89 ALA A CA 1
ATOM 651 C C . ALA A 1 89 ? 14.282 9.076 -6.131 1.00 94.38 89 ALA A C 1
ATOM 653 O O . ALA A 1 89 ? 15.350 9.588 -5.784 1.00 94.38 89 ALA A O 1
ATOM 654 N N . GLN A 1 90 ? 13.585 9.522 -7.174 1.00 91.25 90 GLN A N 1
ATOM 655 C CA . GLN A 1 90 ? 13.965 10.716 -7.910 1.00 91.25 90 GLN A CA 1
ATOM 656 C C . GLN A 1 90 ? 13.975 11.937 -6.975 1.00 91.25 90 GLN A C 1
ATOM 658 O O . GLN A 1 90 ? 12.968 12.265 -6.354 1.00 91.25 90 GLN A O 1
ATOM 663 N N . GLY A 1 91 ? 15.120 12.619 -6.897 1.00 87.75 91 GLY A N 1
ATOM 664 C CA . GLY A 1 91 ? 15.316 13.785 -6.029 1.00 87.75 91 GLY A CA 1
ATOM 665 C C . GLY A 1 91 ? 15.780 13.465 -4.602 1.00 87.75 91 GLY A C 1
ATOM 666 O O . GLY A 1 91 ? 16.104 14.399 -3.871 1.00 87.75 91 GLY A O 1
ATOM 667 N N . SER A 1 92 ? 15.870 12.188 -4.217 1.00 87.75 92 SER A N 1
ATOM 668 C CA . SER A 1 92 ? 16.415 11.781 -2.917 1.00 87.75 92 SER A CA 1
ATOM 669 C C . SER A 1 92 ? 17.942 11.730 -2.926 1.00 87.75 92 SER A C 1
ATOM 671 O O . SER A 1 92 ? 18.587 11.567 -3.966 1.00 87.75 92 SER A O 1
ATOM 673 N N . VAL A 1 93 ? 18.535 11.851 -1.739 1.00 84.75 93 VAL A N 1
ATOM 674 C CA . VAL A 1 93 ? 19.986 11.749 -1.551 1.00 84.75 93 VAL A CA 1
ATOM 675 C C . VAL A 1 93 ? 20.368 10.282 -1.373 1.00 84.75 93 VAL A C 1
ATOM 677 O O . VAL A 1 93 ? 19.815 9.583 -0.526 1.00 84.75 93 VAL A O 1
ATOM 680 N N . ALA A 1 94 ? 21.335 9.808 -2.158 1.00 81.94 94 ALA A N 1
ATOM 681 C CA . ALA A 1 94 ? 21.837 8.448 -2.016 1.00 81.94 94 ALA A CA 1
ATOM 682 C C . ALA A 1 94 ? 22.640 8.287 -0.714 1.00 81.94 94 ALA A C 1
ATOM 684 O O . ALA A 1 94 ? 23.562 9.076 -0.480 1.00 81.94 94 ALA A O 1
ATOM 685 N N . PRO A 1 95 ? 22.366 7.261 0.115 1.00 82.94 95 PRO A N 1
ATOM 686 C CA . PRO A 1 95 ? 23.287 6.895 1.181 1.00 82.94 95 PRO A CA 1
ATOM 687 C C . PRO A 1 95 ? 24.626 6.459 0.578 1.00 82.94 95 PRO A C 1
ATOM 689 O O . PRO A 1 95 ? 24.673 5.761 -0.438 1.00 82.94 95 PRO A O 1
ATOM 692 N N . SER A 1 96 ? 25.724 6.859 1.218 1.00 81.81 96 SER A N 1
ATOM 693 C CA . SER A 1 96 ? 27.062 6.442 0.802 1.00 81.81 96 SER A CA 1
ATOM 694 C C . SER A 1 96 ? 27.298 4.994 1.221 1.00 81.81 96 SER A C 1
ATOM 696 O O . SER A 1 96 ? 27.462 4.703 2.406 1.00 81.81 96 SER A O 1
ATOM 698 N N . VAL A 1 97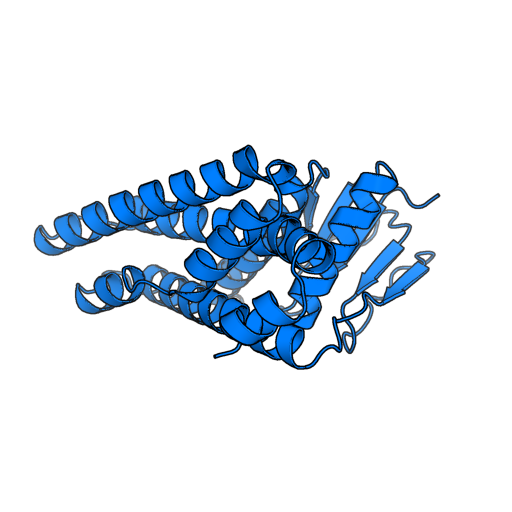 ? 27.298 4.086 0.245 1.00 84.12 97 VAL A N 1
ATOM 699 C CA . VAL A 1 97 ? 27.599 2.666 0.440 1.00 84.12 97 VAL A CA 1
ATOM 700 C C . VAL A 1 97 ? 28.778 2.295 -0.464 1.00 84.12 97 VAL A C 1
ATOM 702 O O . VAL A 1 97 ? 28.628 2.308 -1.688 1.00 84.12 97 VAL A O 1
ATOM 705 N N . PRO A 1 98 ? 29.966 2.001 0.096 1.00 82.94 98 PRO A N 1
ATOM 706 C CA . PRO A 1 98 ? 31.142 1.659 -0.696 1.00 82.94 98 PRO A CA 1
ATOM 707 C C . PRO A 1 98 ? 30.887 0.465 -1.623 1.00 82.94 98 PRO A C 1
ATOM 709 O O . PRO A 1 98 ? 30.414 -0.576 -1.185 1.00 82.94 98 PRO A O 1
ATOM 712 N N . GLY A 1 99 ? 31.218 0.614 -2.907 1.00 83.88 99 GLY A N 1
ATOM 713 C CA . GLY A 1 99 ? 31.113 -0.465 -3.896 1.00 83.88 99 GLY A CA 1
ATOM 714 C C . GLY A 1 99 ? 29.706 -0.736 -4.441 1.00 83.88 99 GLY A C 1
ATOM 715 O O . GLY A 1 99 ? 29.587 -1.490 -5.406 1.00 83.88 99 GLY A O 1
ATOM 716 N N . ALA A 1 100 ? 28.660 -0.100 -3.903 1.00 89.50 100 ALA A N 1
ATOM 717 C CA . ALA A 1 100 ? 27.301 -0.252 -4.410 1.00 89.50 100 ALA A CA 1
ATOM 718 C C . ALA A 1 100 ? 27.042 0.670 -5.612 1.00 89.50 100 ALA A C 1
ATOM 720 O O . ALA A 1 100 ? 27.385 1.855 -5.599 1.00 89.50 100 ALA A O 1
ATOM 721 N N . ALA A 1 101 ? 26.383 0.146 -6.646 1.00 92.94 101 ALA A N 1
ATOM 722 C CA . ALA A 1 101 ? 25.829 0.989 -7.704 1.00 92.94 101 ALA A CA 1
ATOM 723 C C . ALA A 1 101 ? 24.604 1.760 -7.184 1.00 92.94 101 ALA A C 1
ATOM 725 O O . ALA A 1 101 ? 23.946 1.318 -6.245 1.00 92.94 101 ALA A O 1
ATOM 726 N N . VAL A 1 102 ? 24.257 2.881 -7.819 1.00 94.50 102 VAL A N 1
ATOM 727 C CA . VAL A 1 102 ? 23.046 3.651 -7.491 1.00 94.50 102 VAL A CA 1
ATOM 728 C C . VAL A 1 102 ? 22.099 3.643 -8.685 1.00 94.50 102 VAL A C 1
ATOM 730 O O . VAL A 1 102 ? 22.490 4.000 -9.796 1.00 94.50 102 VAL A O 1
ATOM 733 N N . LEU A 1 103 ? 20.849 3.253 -8.446 1.00 95.31 103 LEU A N 1
ATOM 734 C CA . LEU A 1 103 ? 19.747 3.338 -9.396 1.00 95.31 103 LEU A CA 1
ATOM 735 C C . LEU A 1 103 ? 18.742 4.379 -8.909 1.00 95.31 103 LEU A C 1
ATOM 737 O O . LEU A 1 103 ? 18.227 4.280 -7.798 1.00 95.31 103 LEU A O 1
ATOM 741 N N . ILE A 1 104 ? 18.430 5.347 -9.766 1.00 96.19 104 ILE A N 1
ATOM 742 C CA . ILE A 1 104 ? 17.363 6.318 -9.522 1.00 96.19 104 ILE A CA 1
ATOM 743 C C . ILE A 1 104 ? 16.087 5.760 -10.145 1.00 96.19 104 ILE A C 1
ATOM 745 O O . ILE A 1 104 ? 16.022 5.564 -11.360 1.00 96.19 104 ILE A O 1
ATOM 749 N N . ALA A 1 105 ? 15.092 5.476 -9.312 1.00 93.62 105 ALA A N 1
ATOM 750 C CA . ALA A 1 105 ? 13.799 5.008 -9.774 1.00 93.62 105 ALA A CA 1
ATOM 751 C C . ALA A 1 105 ? 13.056 6.145 -10.496 1.00 93.62 105 ALA A C 1
ATOM 753 O O . ALA A 1 105 ? 13.002 7.262 -9.969 1.00 93.62 105 ALA A O 1
ATOM 754 N N . PRO A 1 106 ? 12.500 5.886 -11.691 1.00 90.75 106 PRO A N 1
ATOM 755 C CA . PRO A 1 106 ? 11.725 6.886 -12.406 1.00 90.75 106 PRO A CA 1
ATOM 756 C C . PRO A 1 106 ? 10.388 7.135 -11.701 1.00 90.75 106 PRO A C 1
ATOM 758 O O . PRO A 1 106 ? 9.852 6.237 -11.054 1.00 90.75 106 PRO A O 1
ATOM 761 N N . CYS A 1 107 ? 9.827 8.328 -11.896 1.00 87.62 107 CYS A N 1
ATOM 762 C CA . CYS A 1 107 ? 8.421 8.599 -11.601 1.00 87.62 107 CYS A CA 1
ATOM 763 C C . CYS A 1 107 ? 7.603 8.666 -12.898 1.00 87.62 107 CYS A C 1
ATOM 765 O O . CYS A 1 107 ? 8.099 9.130 -13.932 1.00 87.62 107 CYS A O 1
ATOM 767 N N . ASP A 1 108 ? 6.339 8.241 -12.859 1.00 89.50 108 ASP A N 1
ATOM 768 C CA . ASP A 1 108 ? 5.455 8.361 -14.026 1.00 89.50 108 ASP A CA 1
ATOM 769 C C . ASP A 1 108 ? 5.109 9.833 -14.313 1.00 89.50 108 ASP A C 1
ATOM 771 O O . ASP A 1 108 ? 4.364 10.480 -13.578 1.00 89.50 108 ASP A O 1
ATOM 775 N N . ALA A 1 109 ? 5.652 10.370 -15.408 1.00 88.88 109 ALA A N 1
ATOM 776 C CA . ALA A 1 109 ? 5.497 11.775 -15.779 1.00 88.88 109 ALA A CA 1
ATOM 777 C C . ALA A 1 109 ? 4.163 12.099 -16.481 1.00 88.88 109 ALA A C 1
ATOM 779 O O . ALA A 1 109 ? 3.902 13.264 -16.792 1.00 88.88 109 ALA A O 1
ATOM 780 N N . ARG A 1 110 ? 3.311 11.103 -16.775 1.00 94.38 110 ARG A N 1
ATOM 781 C CA . ARG A 1 110 ? 2.025 11.349 -17.446 1.00 94.38 110 ARG A CA 1
ATOM 782 C C . ARG A 1 110 ? 1.104 12.138 -16.505 1.00 94.38 110 ARG A C 1
ATOM 784 O O . ARG A 1 110 ? 0.785 11.632 -15.429 1.00 94.38 110 ARG A O 1
ATOM 791 N N . PRO A 1 111 ? 0.587 13.321 -16.897 1.00 95.88 111 PRO A N 1
ATOM 792 C CA . PRO A 1 111 ? -0.107 14.218 -15.967 1.00 95.88 111 PRO A CA 1
ATOM 793 C C . PRO A 1 111 ? -1.298 13.588 -15.239 1.00 95.88 111 PRO A C 1
ATOM 795 O O . PRO A 1 111 ? -1.501 13.831 -14.053 1.00 95.88 111 PRO A O 1
ATOM 798 N N . MET A 1 112 ? -2.090 12.768 -15.935 1.00 97.44 112 MET A N 1
ATOM 799 C CA . MET A 1 112 ? -3.275 12.135 -15.346 1.00 97.44 112 MET A CA 1
ATOM 800 C C . MET A 1 112 ? -2.920 10.957 -14.441 1.00 97.44 112 MET A C 1
ATOM 802 O O . MET A 1 112 ? -3.590 10.752 -13.433 1.00 97.44 112 MET A O 1
ATOM 806 N N . VAL A 1 113 ? -1.834 10.239 -14.745 1.00 96.75 113 VAL A N 1
ATOM 807 C CA . VAL A 1 113 ? -1.300 9.203 -13.852 1.00 96.75 113 VAL A CA 1
ATOM 808 C C . VAL A 1 113 ? -0.767 9.856 -12.585 1.00 96.75 113 VAL A C 1
ATOM 810 O O . VAL A 1 113 ? -1.203 9.499 -11.497 1.00 96.75 113 VAL A O 1
ATOM 813 N N . ALA A 1 114 ? 0.093 10.869 -12.721 1.00 95.56 114 ALA A N 1
ATOM 814 C CA . ALA A 1 114 ? 0.640 11.614 -11.593 1.00 95.56 114 ALA A CA 1
ATOM 815 C C . ALA A 1 114 ? -0.468 12.214 -10.710 1.00 95.56 114 ALA A C 1
ATOM 817 O O . ALA A 1 114 ? -0.407 12.111 -9.488 1.00 95.56 114 ALA A O 1
ATOM 818 N N . LYS A 1 115 ? -1.524 12.778 -11.315 1.00 96.94 115 LYS A N 1
ATOM 819 C CA . LYS A 1 115 ? -2.673 13.321 -10.579 1.00 96.94 115 LYS A CA 1
ATOM 820 C C . LYS A 1 115 ? -3.446 12.240 -9.814 1.00 96.94 115 LYS A C 1
ATOM 822 O O . LYS A 1 115 ? -3.711 12.423 -8.630 1.00 96.94 115 LYS A O 1
ATOM 827 N N . ALA A 1 116 ? -3.806 11.134 -10.467 1.00 97.38 116 ALA A N 1
ATOM 828 C CA . ALA A 1 116 ? -4.568 10.054 -9.837 1.00 97.38 116 ALA A CA 1
ATOM 829 C C . ALA A 1 116 ? -3.767 9.352 -8.728 1.00 97.38 116 ALA A C 1
ATOM 831 O O . ALA A 1 116 ? -4.272 9.151 -7.625 1.00 97.38 116 ALA A O 1
ATOM 832 N N . VAL A 1 117 ? -2.500 9.024 -8.999 1.00 96.62 117 VAL A N 1
ATOM 833 C CA . VAL A 1 117 ? -1.601 8.404 -8.018 1.00 96.62 117 VAL A CA 1
ATOM 834 C C . VAL A 1 117 ? -1.331 9.362 -6.858 1.00 96.62 117 VAL A C 1
ATOM 836 O O . VAL A 1 117 ? -1.431 8.950 -5.709 1.00 96.62 117 VAL A O 1
ATOM 839 N N . GLY A 1 118 ? -1.081 10.646 -7.124 1.00 96.25 118 GLY A N 1
ATOM 840 C CA . GLY A 1 118 ? -0.892 11.648 -6.074 1.00 96.25 118 GLY A CA 1
ATOM 841 C C . GLY A 1 118 ? -2.110 11.791 -5.154 1.00 96.25 118 GLY A C 1
ATOM 842 O O . GLY A 1 118 ? -1.947 11.892 -3.940 1.00 96.25 118 GLY A O 1
ATOM 843 N N . ALA A 1 119 ? -3.331 11.738 -5.700 1.00 97.00 119 ALA A N 1
ATOM 844 C CA . ALA A 1 119 ? -4.559 11.753 -4.900 1.00 97.00 119 ALA A CA 1
ATOM 845 C C . ALA A 1 119 ? -4.678 10.510 -4.000 1.00 97.00 119 ALA A C 1
ATOM 847 O O . ALA A 1 119 ? -4.938 10.635 -2.803 1.00 97.00 119 ALA A O 1
ATOM 848 N N . LEU A 1 120 ? -4.412 9.321 -4.548 1.00 97.06 120 LEU A N 1
ATOM 849 C CA . LEU A 1 120 ? -4.390 8.071 -3.786 1.00 97.06 120 LEU A CA 1
ATOM 850 C C . LEU A 1 120 ? -3.349 8.102 -2.656 1.00 97.06 120 LEU A C 1
ATOM 852 O O . LEU A 1 120 ? -3.653 7.778 -1.509 1.00 97.06 120 LEU A O 1
ATOM 856 N N . LEU A 1 121 ? -2.119 8.520 -2.956 1.00 95.62 121 LEU A N 1
ATOM 857 C CA . LEU A 1 121 ? -1.046 8.563 -1.964 1.00 95.62 121 LEU A CA 1
ATOM 858 C C . LEU A 1 121 ? -1.270 9.658 -0.911 1.00 95.62 121 LEU A C 1
ATOM 860 O O . LEU A 1 121 ? -0.867 9.492 0.243 1.00 95.62 121 LEU A O 1
ATOM 864 N N . ALA A 1 122 ? -1.969 10.744 -1.256 1.00 95.88 122 ALA A N 1
ATOM 865 C CA . ALA A 1 122 ? -2.431 11.728 -0.282 1.00 95.88 122 ALA A CA 1
ATOM 866 C C . ALA A 1 122 ? -3.435 11.117 0.710 1.00 95.88 122 ALA A C 1
ATOM 868 O O . ALA A 1 122 ? -3.305 11.343 1.914 1.00 95.88 122 ALA A O 1
ATOM 869 N N . VAL A 1 123 ? -4.374 10.291 0.234 1.00 95.12 123 VAL A N 1
ATOM 870 C CA . VAL A 1 123 ? -5.277 9.516 1.100 1.00 95.12 123 VAL A CA 1
ATOM 871 C C . VAL A 1 123 ? -4.489 8.552 1.983 1.00 95.12 123 VAL A C 1
ATOM 873 O O . VAL A 1 123 ? -4.690 8.536 3.195 1.00 95.12 123 VAL A O 1
ATOM 876 N N . HIS A 1 124 ? -3.545 7.790 1.425 1.00 95.19 124 HIS A N 1
ATOM 877 C CA . HIS A 1 124 ? -2.714 6.882 2.220 1.00 95.19 124 HIS A CA 1
ATOM 878 C C . HIS A 1 124 ? -1.951 7.629 3.324 1.00 95.19 124 HIS A C 1
ATOM 880 O O . HIS A 1 124 ? -1.924 7.174 4.469 1.00 95.19 124 HIS A O 1
ATOM 886 N N . ARG A 1 125 ? -1.359 8.796 3.024 1.00 92.81 125 ARG A N 1
ATOM 887 C CA . ARG A 1 125 ? -0.706 9.647 4.035 1.00 92.81 125 ARG A CA 1
ATOM 888 C C . ARG A 1 125 ? -1.678 10.096 5.118 1.00 92.81 125 ARG A C 1
ATOM 890 O O . ARG A 1 125 ? -1.380 9.901 6.289 1.00 92.81 125 ARG A O 1
ATOM 897 N N . MET A 1 126 ? -2.837 10.626 4.733 1.00 92.56 126 MET A N 1
ATOM 898 C CA . MET A 1 126 ? -3.874 11.066 5.671 1.00 92.56 126 MET A CA 1
ATOM 899 C C . MET A 1 126 ? -4.301 9.936 6.614 1.00 92.56 126 MET A C 1
ATOM 901 O O . MET A 1 126 ? -4.370 10.134 7.824 1.00 92.56 126 MET A O 1
ATOM 905 N N . ARG A 1 127 ? -4.530 8.731 6.078 1.00 92.88 127 ARG A N 1
ATOM 906 C CA . ARG A 1 127 ? -4.882 7.552 6.882 1.00 92.88 127 ARG A CA 1
ATOM 907 C C . ARG A 1 127 ? -3.764 7.147 7.837 1.00 92.88 127 ARG A C 1
ATOM 909 O O . ARG A 1 127 ? -4.039 6.778 8.972 1.00 92.88 127 ARG A O 1
ATOM 916 N N . SER A 1 128 ? -2.514 7.215 7.382 1.00 91.62 128 SER A N 1
ATOM 917 C CA . SER A 1 128 ? -1.342 6.916 8.219 1.00 91.62 128 SER A CA 1
ATOM 918 C C . SER A 1 128 ? -1.269 7.858 9.412 1.00 91.62 128 SER A C 1
ATOM 920 O O . SER A 1 128 ? -1.153 7.399 10.541 1.00 91.62 128 SER A O 1
ATOM 922 N N . ASP A 1 129 ? -1.421 9.157 9.151 1.00 90.69 129 ASP A N 1
ATOM 923 C CA . ASP A 1 129 ? -1.373 10.196 10.178 1.00 90.69 129 ASP A CA 1
ATOM 924 C C . ASP A 1 129 ? -2.515 10.023 11.180 1.00 90.69 129 ASP A C 1
ATOM 926 O O . ASP A 1 129 ? -2.298 10.104 12.385 1.00 90.69 129 ASP A O 1
ATOM 930 N N . ALA A 1 130 ? -3.717 9.695 10.698 1.00 92.94 130 ALA A N 1
ATOM 931 C CA . ALA A 1 130 ? -4.857 9.413 11.561 1.00 92.94 130 ALA A CA 1
ATOM 932 C C . ALA A 1 130 ? -4.617 8.196 12.475 1.00 92.94 130 ALA A C 1
ATOM 934 O O . ALA A 1 130 ? -5.006 8.225 13.644 1.00 92.94 130 ALA A O 1
ATOM 935 N N . TYR A 1 131 ? -3.971 7.134 11.978 1.00 93.56 131 TYR A N 1
ATOM 936 C CA . TYR A 1 131 ? -3.595 5.986 12.809 1.00 93.56 131 TYR A CA 1
ATOM 937 C C . TYR A 1 131 ? -2.513 6.347 13.826 1.00 93.56 131 TYR A C 1
ATOM 939 O O . TYR A 1 131 ? -2.632 5.961 14.989 1.00 93.56 131 TYR A O 1
ATOM 947 N N . ASP A 1 132 ? -1.491 7.097 13.415 1.00 89.75 132 ASP A N 1
ATOM 948 C CA . ASP A 1 132 ? -0.414 7.543 14.300 1.00 89.75 132 ASP A CA 1
ATOM 949 C C . ASP A 1 132 ? -0.954 8.433 15.434 1.00 89.75 132 ASP A C 1
ATOM 951 O O . ASP A 1 132 ? -0.594 8.239 16.600 1.00 89.75 132 ASP A O 1
ATOM 955 N N . ASP A 1 133 ? -1.870 9.355 15.127 1.00 89.69 133 ASP A N 1
ATOM 956 C CA . ASP A 1 133 ? -2.531 10.212 16.115 1.00 89.69 133 ASP A CA 1
ATOM 957 C C . ASP A 1 133 ? -3.434 9.425 17.070 1.00 89.69 133 ASP A C 1
ATOM 959 O O . ASP A 1 133 ? -3.397 9.645 18.288 1.00 89.69 133 ASP A O 1
ATOM 963 N N . ALA A 1 134 ? -4.214 8.475 16.546 1.00 93.00 134 ALA A N 1
ATOM 964 C CA . ALA A 1 134 ? -5.067 7.620 17.364 1.00 93.00 134 ALA A CA 1
ATOM 965 C C . ALA A 1 134 ? -4.238 6.740 18.315 1.00 93.00 134 ALA A C 1
ATOM 967 O O . ALA A 1 134 ? -4.577 6.628 19.488 1.00 93.00 134 ALA A O 1
ATOM 968 N N . LEU A 1 135 ? -3.121 6.174 17.842 1.00 91.12 135 LEU A N 1
ATOM 969 C CA . LEU A 1 135 ? -2.212 5.339 18.639 1.00 91.12 135 LEU A CA 1
ATOM 970 C C . LEU A 1 135 ? -1.363 6.134 19.641 1.00 91.12 135 LEU A C 1
ATOM 972 O O . LEU A 1 135 ? -0.816 5.560 20.581 1.00 91.12 135 LEU A O 1
ATOM 976 N N . ARG A 1 136 ? -1.198 7.446 19.440 1.00 88.12 136 ARG A N 1
ATOM 977 C CA . ARG A 1 136 ? -0.505 8.333 20.388 1.00 88.12 136 ARG A CA 1
ATOM 978 C C . ARG A 1 136 ? -1.429 8.806 21.511 1.00 88.12 136 ARG A C 1
ATOM 980 O O . ARG A 1 136 ? -0.941 9.218 22.562 1.00 88.12 136 ARG A O 1
ATOM 987 N N . THR A 1 137 ? -2.738 8.769 21.289 1.00 87.31 137 THR A N 1
ATOM 988 C CA . THR A 1 137 ? -3.735 9.220 22.257 1.00 87.31 137 THR A CA 1
ATOM 989 C C . THR A 1 137 ? -4.078 8.061 23.200 1.00 87.31 137 THR A C 1
ATOM 991 O O . THR A 1 137 ? -4.588 7.056 22.719 1.00 87.31 137 THR A O 1
ATOM 994 N N . PRO A 1 138 ? -3.863 8.169 24.530 1.00 83.56 138 PRO A N 1
ATOM 995 C CA . PRO A 1 138 ? -4.135 7.067 25.467 1.00 83.56 138 PRO A CA 1
ATOM 996 C C . PRO A 1 138 ? -5.584 6.568 25.448 1.00 83.56 138 PRO A C 1
ATOM 998 O O . PRO A 1 138 ? -5.857 5.418 25.769 1.00 83.56 138 PRO A O 1
ATOM 1001 N N . GLN A 1 139 ? -6.520 7.455 25.110 1.00 85.75 139 GLN A N 1
ATOM 1002 C CA . GLN A 1 139 ? -7.936 7.148 24.944 1.00 85.75 139 GLN A CA 1
ATOM 1003 C C . GLN A 1 139 ? -8.456 7.918 23.725 1.00 85.75 139 GLN A C 1
ATOM 1005 O O . GLN A 1 139 ? -8.861 9.075 23.872 1.00 85.75 139 GLN A O 1
ATOM 1010 N N . PRO A 1 140 ? -8.384 7.342 22.510 1.00 91.06 140 PRO A N 1
ATOM 1011 C CA . PRO A 1 140 ? -8.947 7.984 21.330 1.00 91.06 140 PRO A CA 1
ATOM 1012 C C . PRO A 1 140 ? -10.465 8.111 21.488 1.00 91.06 140 PRO A C 1
ATOM 1014 O O . PRO A 1 140 ? -11.135 7.195 21.967 1.00 91.06 140 PRO A O 1
ATOM 1017 N N . ASP A 1 141 ? -11.010 9.256 21.089 1.00 90.62 141 ASP A N 1
ATOM 1018 C CA . ASP A 1 141 ? -12.446 9.508 21.149 1.00 90.62 141 ASP A CA 1
ATOM 1019 C C . ASP A 1 141 ? -13.190 8.911 19.941 1.00 90.62 141 ASP A C 1
ATOM 1021 O O . ASP A 1 141 ? -12.602 8.472 18.947 1.00 90.62 141 ASP A O 1
ATOM 1025 N N . ALA A 1 142 ? -14.524 8.903 20.017 1.00 90.12 142 ALA A N 1
ATOM 1026 C CA . ALA A 1 142 ? -15.366 8.394 18.937 1.00 90.12 142 ALA A CA 1
ATOM 1027 C C . ALA A 1 142 ? -15.128 9.140 17.611 1.00 90.12 142 ALA A C 1
ATOM 1029 O O . ALA A 1 142 ? -15.108 8.514 16.553 1.00 90.12 142 ALA A O 1
ATOM 1030 N N . GLN A 1 143 ? -14.873 10.454 17.663 1.00 90.94 143 GLN A N 1
ATOM 1031 C CA . GLN A 1 143 ? -14.622 11.262 16.470 1.00 90.94 143 GLN A CA 1
ATOM 1032 C C . GLN A 1 143 ? -13.335 10.832 15.751 1.00 90.94 143 GLN A C 1
ATOM 1034 O O . GLN A 1 143 ? -13.303 10.770 14.522 1.00 90.94 143 GLN A O 1
ATOM 1039 N N . THR A 1 144 ? -12.280 10.516 16.500 1.00 92.38 144 THR A N 1
ATOM 1040 C CA . THR A 1 144 ? -11.009 10.014 15.965 1.00 92.38 144 THR A CA 1
ATOM 1041 C C . THR A 1 144 ? -11.216 8.685 15.241 1.00 92.38 144 THR A C 1
ATOM 1043 O O . THR A 1 144 ? -10.714 8.498 14.132 1.00 92.38 144 THR A O 1
ATOM 1046 N N . ILE A 1 145 ? -12.016 7.782 15.813 1.00 94.31 145 ILE A N 1
ATOM 1047 C CA . ILE A 1 145 ? -12.330 6.496 15.178 1.00 94.31 145 ILE A CA 1
ATOM 1048 C C . ILE A 1 145 ? -13.230 6.663 13.953 1.00 94.31 145 ILE A C 1
ATOM 1050 O O . ILE A 1 145 ? -13.036 5.967 12.958 1.00 94.31 145 ILE A O 1
ATOM 1054 N N . ASP A 1 146 ? -14.175 7.599 13.977 1.00 91.81 146 ASP A N 1
ATOM 1055 C CA . ASP A 1 146 ? -15.027 7.869 12.820 1.00 91.81 146 ASP A CA 1
ATOM 1056 C C . ASP A 1 146 ? -14.232 8.422 11.630 1.00 91.81 146 ASP A C 1
ATOM 1058 O O . ASP A 1 146 ? -14.492 8.013 10.499 1.00 91.81 146 ASP A O 1
ATOM 1062 N N . ARG A 1 147 ? -13.191 9.237 11.865 1.00 91.12 147 ARG A N 1
ATOM 1063 C CA . ARG A 1 147 ? -12.249 9.647 10.803 1.00 91.12 147 ARG A CA 1
ATOM 1064 C C . ARG A 1 147 ? -11.516 8.451 10.186 1.00 91.12 147 ARG A C 1
ATOM 1066 O O . ARG A 1 147 ? -11.374 8.381 8.973 1.00 91.12 147 ARG A O 1
ATOM 1073 N N . LEU A 1 148 ? -11.096 7.470 10.990 1.00 94.44 148 LEU A N 1
ATOM 1074 C CA . LEU A 1 148 ? -10.442 6.250 10.479 1.00 94.44 148 LEU A CA 1
ATOM 1075 C C . LEU A 1 148 ? -11.378 5.370 9.632 1.00 94.44 148 LEU A C 1
ATOM 1077 O O . LEU A 1 148 ? -10.923 4.621 8.759 1.00 94.44 148 LEU A O 1
ATOM 1081 N N . ARG A 1 149 ? -12.686 5.456 9.893 1.00 93.06 149 ARG A N 1
ATOM 1082 C CA . ARG A 1 149 ? -13.744 4.728 9.177 1.00 93.06 149 ARG A CA 1
ATOM 1083 C C . ARG A 1 149 ? -14.207 5.436 7.907 1.00 93.06 149 ARG A C 1
ATOM 1085 O O . ARG A 1 149 ? -14.999 4.851 7.168 1.00 93.06 149 ARG A O 1
ATOM 1092 N N . GLU A 1 150 ? -13.748 6.660 7.658 1.00 89.62 150 GLU A N 1
ATOM 1093 C CA . GLU A 1 150 ? -14.093 7.395 6.449 1.00 89.62 150 GLU A CA 1
ATOM 1094 C C . GLU A 1 150 ? -13.670 6.597 5.208 1.00 89.62 150 GLU A C 1
ATOM 1096 O O . GLU A 1 150 ? -12.559 6.062 5.118 1.00 89.62 150 GLU A O 1
ATOM 1101 N N . ALA A 1 151 ? -14.609 6.459 4.272 1.00 85.38 151 ALA A N 1
ATOM 1102 C CA . ALA A 1 151 ? -14.388 5.736 3.034 1.00 85.38 151 ALA A CA 1
ATOM 1103 C C . ALA A 1 151 ? -13.734 6.664 2.010 1.00 85.38 151 ALA A C 1
ATOM 1105 O O . ALA A 1 151 ? -14.241 7.749 1.729 1.00 85.38 151 ALA A O 1
ATOM 1106 N N . HIS A 1 152 ? -12.651 6.195 1.397 1.00 85.12 152 HIS A N 1
ATOM 1107 C CA . HIS A 1 152 ? -11.975 6.906 0.320 1.00 85.12 152 HIS A CA 1
ATOM 1108 C C . HIS A 1 152 ? -12.165 6.153 -0.993 1.00 85.12 152 HIS A C 1
ATOM 1110 O O . HIS A 1 152 ? -12.021 4.930 -1.067 1.00 85.12 152 HIS A O 1
ATOM 1116 N N . ARG A 1 153 ? -12.551 6.888 -2.034 1.00 92.00 153 ARG A N 1
ATOM 1117 C CA . ARG A 1 153 ? -12.977 6.312 -3.316 1.00 92.00 153 ARG A CA 1
ATOM 1118 C C . ARG A 1 153 ? -11.804 5.916 -4.205 1.00 92.00 153 ARG A C 1
ATOM 1120 O O . ARG A 1 153 ? -11.991 5.107 -5.103 1.00 92.00 153 ARG A O 1
ATOM 1127 N N . GLU A 1 154 ? -10.627 6.486 -3.972 1.00 96.00 154 GLU A N 1
ATOM 1128 C CA . GLU A 1 154 ? -9.438 6.391 -4.821 1.00 96.00 154 GLU A CA 1
ATOM 1129 C C . GLU A 1 154 ? -8.998 4.932 -4.993 1.00 96.00 154 GLU A C 1
ATOM 1131 O O . GLU A 1 154 ? -8.803 4.468 -6.115 1.00 96.00 154 GLU A O 1
ATOM 1136 N N . GLU A 1 155 ? -8.923 4.181 -3.892 1.00 94.50 155 GLU A N 1
ATOM 1137 C CA . GLU A 1 155 ? -8.573 2.758 -3.913 1.00 94.50 155 GLU A CA 1
ATOM 1138 C C . GLU A 1 155 ? -9.640 1.906 -4.607 1.00 94.50 155 GLU A C 1
ATOM 1140 O O . GLU A 1 155 ? -9.333 1.086 -5.474 1.00 94.50 155 GLU A O 1
ATOM 1145 N N . THR A 1 156 ? -10.911 2.110 -4.255 1.00 94.88 156 THR A N 1
ATOM 1146 C CA . THR A 1 156 ? -12.034 1.367 -4.843 1.00 94.88 156 THR A CA 1
ATOM 1147 C C . THR A 1 156 ? -12.134 1.622 -6.345 1.00 94.88 156 THR A C 1
ATOM 1149 O O . THR A 1 156 ? -12.329 0.690 -7.123 1.00 94.88 156 THR A O 1
ATOM 1152 N N . ALA A 1 157 ? -11.946 2.868 -6.781 1.00 96.88 157 ALA A N 1
ATOM 1153 C CA . ALA A 1 157 ? -11.953 3.235 -8.189 1.00 96.88 157 ALA A CA 1
ATOM 1154 C C . ALA A 1 157 ? -10.767 2.608 -8.937 1.00 96.88 157 ALA A C 1
ATOM 1156 O O . ALA A 1 157 ? -10.963 2.029 -10.005 1.00 96.88 157 ALA A O 1
ATOM 1157 N N . LEU A 1 158 ? -9.557 2.659 -8.362 1.00 97.38 158 LEU A N 1
ATOM 1158 C CA . LEU A 1 158 ? -8.362 2.043 -8.946 1.00 97.38 158 LEU A CA 1
ATOM 1159 C C . LEU A 1 158 ? -8.528 0.526 -9.109 1.00 97.38 158 LEU A C 1
ATOM 1161 O O . LEU A 1 158 ? -8.273 -0.016 -10.184 1.00 97.38 158 LEU A O 1
ATOM 1165 N N . THR A 1 159 ? -8.958 -0.159 -8.049 1.00 96.38 159 THR A N 1
ATOM 1166 C CA . THR A 1 159 ? -9.134 -1.618 -8.058 1.00 96.38 159 THR A CA 1
ATOM 1167 C C . THR A 1 159 ? -10.253 -2.048 -9.006 1.00 96.38 159 THR A C 1
ATOM 1169 O O . THR A 1 159 ? -10.075 -3.018 -9.740 1.00 96.38 159 THR A O 1
ATOM 1172 N N . THR A 1 160 ? -11.356 -1.295 -9.077 1.00 97.12 160 THR A N 1
ATOM 1173 C CA . THR A 1 160 ? -12.444 -1.533 -10.043 1.00 97.12 160 THR A CA 1
ATOM 1174 C C . THR A 1 160 ? -11.949 -1.390 -11.480 1.00 97.12 160 THR A C 1
ATOM 1176 O O . THR A 1 160 ? -12.099 -2.317 -12.275 1.00 97.12 160 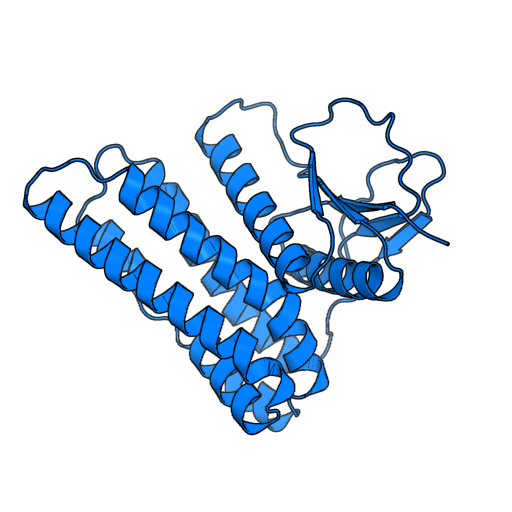THR A O 1
ATOM 1179 N N . ALA A 1 161 ? -11.277 -0.278 -11.801 1.00 97.75 161 ALA A N 1
ATOM 1180 C CA . ALA A 1 161 ? -10.732 -0.043 -13.137 1.00 97.75 161 ALA A CA 1
ATOM 1181 C C . ALA A 1 161 ? -9.734 -1.136 -13.556 1.00 97.75 161 ALA A C 1
ATOM 1183 O O . ALA A 1 161 ? -9.677 -1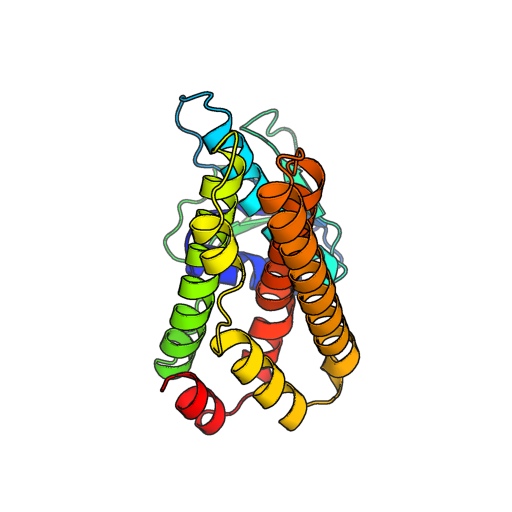.518 -14.725 1.00 97.75 161 ALA A O 1
ATOM 1184 N N . LEU A 1 162 ? -8.951 -1.667 -12.609 1.00 97.56 162 LEU A N 1
ATOM 1185 C CA . LEU A 1 162 ? -7.992 -2.729 -12.897 1.00 97.56 162 LEU A CA 1
ATOM 1186 C C . LEU A 1 162 ? -8.671 -4.083 -13.158 1.00 97.56 162 LEU A C 1
ATOM 1188 O O . LEU A 1 162 ? -8.277 -4.758 -14.110 1.00 97.56 162 LEU A O 1
ATOM 1192 N N . ARG A 1 163 ? -9.713 -4.444 -12.390 1.00 97.19 163 ARG A N 1
ATOM 1193 C CA . ARG A 1 163 ? -10.514 -5.667 -12.625 1.00 97.19 163 ARG A CA 1
ATOM 1194 C C . ARG A 1 163 ? -11.146 -5.681 -14.015 1.00 97.19 163 ARG A C 1
ATOM 1196 O O . ARG A 1 163 ? -11.190 -6.718 -14.665 1.00 97.19 163 ARG A O 1
ATOM 1203 N N . GLU A 1 164 ? -11.587 -4.526 -14.509 1.00 97.19 164 GLU A N 1
ATOM 1204 C CA . GLU A 1 164 ? -12.145 -4.403 -15.864 1.00 97.19 164 GLU A CA 1
ATOM 1205 C C . GLU A 1 164 ? -11.106 -4.621 -16.978 1.00 97.19 164 GLU A C 1
ATOM 1207 O O . GLU A 1 164 ? -11.466 -4.873 -18.132 1.00 97.19 164 GLU A O 1
ATOM 1212 N N . ARG A 1 165 ? -9.809 -4.495 -16.666 1.00 97.12 165 ARG A N 1
ATOM 1213 C CA . ARG A 1 165 ? -8.715 -4.587 -17.644 1.00 97.12 165 ARG A CA 1
ATOM 1214 C C . ARG A 1 165 ? -8.001 -5.926 -17.631 1.00 97.12 165 ARG A C 1
ATOM 1216 O O . ARG A 1 165 ? -7.483 -6.327 -18.673 1.00 97.12 165 ARG A O 1
ATOM 1223 N N . THR A 1 166 ? -7.919 -6.588 -16.483 1.00 96.62 166 THR A N 1
ATOM 1224 C CA . THR A 1 166 ? -7.176 -7.841 -16.353 1.00 96.62 166 THR A CA 1
ATOM 1225 C C . THR A 1 166 ? -7.665 -8.677 -15.177 1.00 96.62 166 THR A C 1
ATOM 1227 O O . THR A 1 166 ? -7.900 -8.149 -14.096 1.00 96.62 166 THR A O 1
ATOM 1230 N N . SER A 1 167 ? -7.723 -9.996 -15.373 1.00 96.25 167 SER A N 1
ATOM 1231 C CA . SER A 1 167 ? -7.964 -10.974 -14.304 1.00 96.25 167 SER A CA 1
ATOM 1232 C C . SER A 1 167 ? -6.677 -11.436 -13.610 1.00 96.25 167 SER A C 1
ATOM 1234 O O . SER A 1 167 ? -6.716 -12.137 -12.601 1.00 96.25 167 SER A O 1
ATOM 1236 N N . THR A 1 168 ? -5.499 -11.054 -14.122 1.00 94.94 168 THR A N 1
ATOM 1237 C CA . THR A 1 168 ? -4.204 -11.516 -13.583 1.00 94.94 168 THR A CA 1
ATOM 1238 C C . THR A 1 168 ? -3.942 -11.069 -12.146 1.00 94.94 168 THR A C 1
ATOM 1240 O O . THR A 1 168 ? -3.094 -11.656 -11.478 1.00 94.94 168 THR A O 1
ATOM 1243 N N . LEU A 1 169 ? -4.655 -10.043 -11.671 1.00 95.31 169 LEU A N 1
ATOM 1244 C CA . LEU A 1 169 ? -4.551 -9.523 -10.310 1.00 95.31 169 LEU A CA 1
ATOM 1245 C C . LEU A 1 169 ? -5.749 -9.880 -9.426 1.00 95.31 169 LEU A C 1
ATOM 1247 O O . LEU A 1 169 ? -5.763 -9.443 -8.282 1.00 95.31 169 LEU A O 1
ATOM 1251 N N . ASP A 1 170 ? -6.720 -10.675 -9.884 1.00 96.19 170 ASP A N 1
ATOM 1252 C CA . ASP A 1 170 ? -7.953 -10.926 -9.118 1.00 96.19 170 ASP A CA 1
ATOM 1253 C C . ASP A 1 170 ? -7.670 -11.436 -7.700 1.00 96.19 170 ASP A C 1
ATOM 1255 O O . ASP A 1 170 ? -8.221 -10.909 -6.738 1.00 96.19 170 ASP A O 1
ATOM 1259 N N . ALA A 1 171 ? -6.729 -12.373 -7.548 1.00 95.94 171 ALA A N 1
ATOM 1260 C CA . ALA A 1 171 ? -6.338 -12.888 -6.236 1.00 95.94 171 ALA A CA 1
ATOM 1261 C C . ALA A 1 171 ? -5.745 -11.806 -5.312 1.00 95.94 171 ALA A C 1
ATOM 1263 O O . ALA A 1 171 ? -6.006 -11.813 -4.110 1.00 95.94 171 ALA A O 1
ATOM 1264 N N . GLU A 1 172 ? -4.967 -10.871 -5.864 1.00 96.06 172 GLU A N 1
ATOM 1265 C CA . GLU A 1 172 ? -4.408 -9.753 -5.098 1.00 96.06 172 GLU A CA 1
ATOM 1266 C C . GLU A 1 172 ? -5.505 -8.752 -4.724 1.00 96.06 172 GLU A C 1
ATOM 1268 O O . GLU A 1 172 ? -5.594 -8.317 -3.580 1.00 96.06 172 GLU A O 1
ATOM 1273 N N . LEU A 1 173 ? -6.391 -8.427 -5.667 1.00 97.38 173 LEU A N 1
ATOM 1274 C CA . LEU A 1 173 ? -7.499 -7.499 -5.449 1.00 97.38 173 LEU A CA 1
ATOM 1275 C C . LEU A 1 173 ? -8.537 -8.056 -4.463 1.00 97.38 173 LEU A C 1
ATOM 1277 O O . LEU A 1 173 ? -9.150 -7.285 -3.723 1.00 97.38 173 LEU A O 1
ATOM 1281 N N . ASP A 1 174 ? -8.732 -9.373 -4.426 1.00 97.62 174 ASP A N 1
ATOM 1282 C CA . ASP A 1 174 ? -9.557 -10.050 -3.422 1.00 97.62 174 ASP A CA 1
ATOM 1283 C C . ASP A 1 174 ? -8.906 -9.999 -2.034 1.00 97.62 174 ASP A C 1
ATOM 1285 O O . ASP A 1 174 ? -9.597 -9.802 -1.034 1.00 97.62 174 ASP A O 1
ATOM 1289 N N . GLU A 1 175 ? -7.579 -10.128 -1.945 1.00 97.00 175 GLU A N 1
ATOM 1290 C CA . GLU A 1 175 ? -6.875 -9.991 -0.668 1.00 97.00 175 GLU A CA 1
ATOM 1291 C C . GLU A 1 175 ? -6.943 -8.557 -0.128 1.00 97.00 175 GLU A C 1
ATOM 1293 O O . GLU A 1 175 ? -7.181 -8.366 1.066 1.00 97.00 175 GLU A O 1
ATOM 1298 N N . LEU A 1 176 ? -6.841 -7.540 -0.991 1.00 96.88 176 LEU A N 1
ATOM 1299 C CA . LEU A 1 176 ? -7.066 -6.147 -0.586 1.00 96.88 176 LEU A CA 1
ATOM 1300 C C . LEU A 1 176 ? -8.469 -5.932 -0.009 1.00 96.88 176 LEU A C 1
ATOM 1302 O O . LEU A 1 176 ? -8.608 -5.263 1.018 1.00 96.88 176 LEU A O 1
ATOM 1306 N N . ALA A 1 177 ? -9.494 -6.526 -0.629 1.00 96.25 177 ALA A N 1
ATOM 1307 C CA . ALA A 1 177 ? -10.864 -6.460 -0.126 1.00 96.25 177 ALA A CA 1
ATOM 1308 C C . ALA A 1 177 ? -10.983 -7.113 1.263 1.00 96.25 177 ALA A C 1
ATOM 1310 O O . ALA A 1 177 ? -11.527 -6.504 2.183 1.00 96.25 177 ALA A O 1
ATOM 1311 N N . ARG A 1 178 ? -10.381 -8.293 1.468 1.00 97.38 178 ARG A N 1
ATOM 1312 C CA . ARG A 1 178 ? -10.356 -8.957 2.786 1.00 97.38 178 ARG A CA 1
ATOM 1313 C C . ARG A 1 178 ? -9.628 -8.139 3.850 1.00 97.38 178 ARG A C 1
ATOM 1315 O O . ARG A 1 178 ? -10.055 -8.119 5.005 1.00 97.38 178 ARG A O 1
ATOM 1322 N N . LEU A 1 179 ? -8.522 -7.483 3.497 1.00 96.56 179 LEU A N 1
ATOM 1323 C CA . LEU A 1 179 ? -7.799 -6.604 4.419 1.00 96.56 179 LEU A CA 1
ATOM 1324 C C . LEU A 1 179 ? -8.656 -5.396 4.819 1.00 96.56 179 LEU A C 1
ATOM 1326 O O . LEU A 1 179 ? -8.719 -5.077 6.007 1.00 96.56 179 LEU A O 1
ATOM 1330 N N . ALA A 1 180 ? -9.371 -4.788 3.867 1.00 95.38 180 ALA A N 1
ATOM 1331 C CA . ALA A 1 180 ? -10.299 -3.689 4.137 1.00 95.38 180 ALA A CA 1
ATOM 1332 C C . ALA A 1 180 ? -11.477 -4.127 5.029 1.00 95.38 180 ALA A C 1
ATOM 1334 O O . ALA A 1 180 ? -11.836 -3.426 5.973 1.00 95.38 180 ALA A O 1
ATOM 1335 N N . GLU A 1 181 ? -12.042 -5.315 4.799 1.00 96.81 181 GLU A N 1
ATOM 1336 C CA . GLU A 1 181 ? -13.099 -5.883 5.648 1.00 96.81 181 GLU A CA 1
ATOM 1337 C C . GLU A 1 181 ? -12.617 -6.132 7.086 1.00 96.81 181 GLU A C 1
ATOM 1339 O O . GLU A 1 181 ? -13.317 -5.803 8.049 1.00 96.81 181 GLU A O 1
ATOM 1344 N N . ARG A 1 182 ? -11.404 -6.678 7.256 1.00 97.44 182 ARG A N 1
ATOM 1345 C CA . ARG A 1 182 ? -10.794 -6.911 8.578 1.00 97.44 182 ARG A CA 1
ATOM 1346 C C . ARG A 1 182 ? -10.521 -5.609 9.323 1.00 97.44 182 ARG A C 1
ATOM 1348 O O . ARG A 1 182 ? -10.779 -5.535 10.526 1.00 97.44 182 ARG A O 1
ATOM 1355 N N . GLU A 1 183 ? -10.026 -4.598 8.617 1.00 96.75 183 GLU A N 1
ATOM 1356 C CA . GLU A 1 183 ? -9.821 -3.246 9.139 1.00 96.75 183 GLU A CA 1
ATOM 1357 C C . GLU A 1 183 ? -11.154 -2.633 9.596 1.00 96.75 183 GLU A C 1
ATOM 1359 O O . GLU A 1 183 ? -11.276 -2.224 10.751 1.00 96.75 183 GLU A O 1
ATOM 1364 N N . ALA A 1 184 ? -12.187 -2.661 8.749 1.00 96.31 184 ALA A N 1
ATOM 1365 C CA . ALA A 1 184 ? -13.509 -2.124 9.066 1.00 96.31 184 ALA A CA 1
ATOM 1366 C C . ALA A 1 184 ? -14.162 -2.833 10.268 1.00 96.31 184 ALA A C 1
ATOM 1368 O O . ALA A 1 184 ? -14.681 -2.180 11.179 1.00 96.31 184 ALA A O 1
ATOM 1369 N N . ALA A 1 185 ? -14.097 -4.167 10.319 1.00 97.38 185 ALA A N 1
ATOM 1370 C CA . ALA A 1 185 ? -14.598 -4.949 11.449 1.00 97.38 185 ALA A CA 1
ATOM 1371 C C . ALA A 1 185 ? -13.811 -4.668 12.744 1.00 97.38 185 ALA A C 1
ATOM 1373 O O . ALA A 1 185 ? -14.388 -4.630 13.836 1.00 97.38 185 ALA A O 1
ATOM 1374 N N . GLY A 1 186 ? -12.498 -4.453 12.630 1.00 97.50 186 GLY A N 1
ATOM 1375 C CA . GLY A 1 186 ? -11.631 -4.026 13.723 1.00 97.50 186 GLY A CA 1
ATOM 1376 C C . GLY A 1 186 ? -12.023 -2.655 14.270 1.00 97.50 186 GLY A C 1
ATOM 1377 O O . GLY A 1 186 ? -12.303 -2.542 15.462 1.00 97.50 186 GLY A O 1
ATOM 1378 N N . LEU A 1 187 ? -12.154 -1.646 13.407 1.00 97.31 187 LEU A N 1
ATOM 1379 C CA . LEU A 1 187 ? -12.564 -0.293 13.795 1.00 97.31 187 LEU A CA 1
ATOM 1380 C C . LEU A 1 187 ? -13.970 -0.267 14.411 1.00 97.31 187 LEU A C 1
ATOM 1382 O O . LEU A 1 187 ? -14.209 0.447 15.382 1.00 97.31 187 LEU A O 1
ATOM 1386 N N . ALA A 1 188 ? -14.892 -1.100 13.921 1.00 96.81 188 ALA A N 1
ATOM 1387 C CA . ALA A 1 188 ? -16.212 -1.245 14.530 1.00 96.81 188 ALA A CA 1
ATOM 1388 C C . ALA A 1 188 ? -16.147 -1.835 15.952 1.00 96.81 188 ALA A C 1
ATOM 1390 O O . ALA A 1 188 ? -16.967 -1.476 16.798 1.00 96.81 188 ALA A O 1
ATOM 1391 N N . ARG A 1 189 ? -15.194 -2.739 16.234 1.00 96.62 189 ARG A N 1
ATOM 1392 C CA . ARG A 1 189 ? -14.938 -3.226 17.602 1.00 96.62 189 ARG A CA 1
ATOM 1393 C C . ARG A 1 189 ? -14.347 -2.132 18.480 1.00 96.62 189 ARG A C 1
ATOM 1395 O O . ARG A 1 189 ? -14.865 -1.931 19.570 1.00 96.62 189 ARG A O 1
ATOM 1402 N N . VAL A 1 190 ? -13.352 -1.395 17.982 1.00 96.75 190 VAL A N 1
ATOM 1403 C CA . VAL A 1 190 ? -12.746 -0.258 18.698 1.00 96.75 190 VAL A CA 1
ATOM 1404 C C . VAL A 1 190 ? -13.816 0.758 19.106 1.00 96.75 190 VAL A C 1
ATOM 1406 O O . VAL A 1 190 ? -13.887 1.128 20.273 1.00 96.75 190 VAL A O 1
ATOM 1409 N N . ALA A 1 191 ? -14.710 1.137 18.188 1.00 96.00 191 ALA A N 1
ATOM 1410 C CA . ALA A 1 191 ? -15.798 2.071 18.480 1.00 96.00 191 ALA A CA 1
ATOM 1411 C C . ALA A 1 191 ? -16.732 1.574 19.602 1.00 96.00 191 ALA A C 1
ATOM 1413 O O . ALA A 1 191 ? -17.130 2.353 20.466 1.00 96.00 191 ALA A O 1
ATOM 1414 N N . ARG A 1 192 ? -17.063 0.273 19.621 1.00 95.50 192 ARG A N 1
ATOM 1415 C CA . ARG A 1 192 ? -17.883 -0.323 20.691 1.00 95.50 192 ARG A CA 1
ATOM 1416 C C . ARG A 1 192 ? -17.155 -0.351 22.032 1.00 95.50 192 ARG A C 1
ATOM 1418 O O . ARG A 1 192 ? -17.755 -0.001 23.039 1.00 95.50 192 ARG A O 1
ATOM 1425 N N . SER A 1 193 ? -15.881 -0.731 22.042 1.00 95.12 193 SER A N 1
ATOM 1426 C CA . SER A 1 193 ? -15.076 -0.764 23.265 1.00 95.12 193 SER A CA 1
ATOM 1427 C C . SER A 1 193 ? -14.894 0.633 23.865 1.00 95.12 193 SER A C 1
ATOM 1429 O O . SER A 1 193 ? -15.073 0.786 25.068 1.00 95.12 193 SER A O 1
ATOM 1431 N N . ILE A 1 194 ? -14.690 1.675 23.046 1.00 93.88 194 ILE A N 1
ATOM 1432 C CA . ILE A 1 194 ? -14.672 3.072 23.522 1.00 93.88 194 ILE A CA 1
ATOM 1433 C C . ILE A 1 194 ? -16.003 3.453 24.175 1.00 93.88 194 ILE A C 1
ATOM 1435 O O . ILE A 1 194 ? -16.005 4.014 25.268 1.00 93.88 194 ILE A O 1
ATOM 1439 N N . ALA A 1 195 ? -17.137 3.118 23.549 1.00 92.88 195 ALA A N 1
ATOM 1440 C CA . ALA A 1 195 ? -18.458 3.402 24.115 1.00 92.88 195 ALA A CA 1
ATOM 1441 C C . ALA A 1 195 ? -18.692 2.703 25.470 1.00 92.88 195 ALA A C 1
ATOM 1443 O O . ALA A 1 195 ? -19.428 3.221 26.308 1.00 92.88 195 ALA A O 1
ATOM 1444 N N . ASN A 1 196 ? -18.037 1.561 25.693 1.00 93.12 196 ASN A N 1
ATOM 1445 C CA . ASN A 1 196 ? -18.100 0.793 26.936 1.00 93.12 196 ASN A CA 1
ATOM 1446 C C . ASN A 1 196 ? -17.004 1.168 27.956 1.00 93.12 196 ASN A C 1
ATOM 1448 O O . ASN A 1 196 ? -17.004 0.628 29.060 1.00 93.12 196 ASN A O 1
ATOM 1452 N N . GLY A 1 197 ? -16.069 2.065 27.616 1.00 91.31 197 GLY A N 1
ATOM 1453 C CA . GLY A 1 197 ? -14.929 2.419 28.472 1.00 91.31 197 GLY A CA 1
ATOM 1454 C C . GLY A 1 197 ? -13.841 1.339 28.569 1.00 91.31 197 GLY A C 1
ATOM 1455 O O . GLY A 1 197 ? -13.102 1.295 29.550 1.00 91.31 197 GLY A O 1
ATOM 1456 N N . GLU A 1 198 ? -13.749 0.453 27.578 1.00 91.81 198 GLU A N 1
ATOM 1457 C CA . GLU A 1 198 ? -12.764 -0.630 27.499 1.00 91.81 198 GLU A CA 1
ATOM 1458 C C . GLU A 1 198 ? -11.480 -0.188 26.772 1.00 91.81 198 GLU A C 1
ATOM 1460 O O . GLU A 1 198 ? -11.499 0.700 25.918 1.00 91.81 198 GLU A O 1
ATOM 1465 N N . ALA A 1 199 ? -10.354 -0.844 27.073 1.00 90.25 199 ALA A N 1
ATOM 1466 C CA . ALA A 1 199 ? -9.084 -0.611 26.383 1.00 90.25 199 ALA A CA 1
ATOM 1467 C C . ALA A 1 199 ? -9.130 -1.096 24.922 1.00 90.25 199 ALA A C 1
ATOM 1469 O O . ALA A 1 199 ? -9.711 -2.142 24.625 1.00 90.25 199 ALA A O 1
ATOM 1470 N N . VAL A 1 200 ? -8.485 -0.358 24.010 1.00 93.31 200 VAL A N 1
ATOM 1471 C CA . VAL A 1 200 ? -8.567 -0.613 22.556 1.00 93.31 200 VAL A CA 1
ATOM 1472 C C . VAL A 1 200 ? -7.226 -0.802 21.849 1.00 93.31 200 VAL A C 1
ATOM 1474 O O . VAL A 1 200 ? -7.226 -1.190 20.679 1.00 93.31 200 VAL A O 1
ATOM 1477 N N . ASP A 1 201 ? -6.108 -0.579 22.539 1.00 91.25 201 ASP A N 1
ATOM 1478 C CA . ASP A 1 201 ? -4.762 -0.443 21.964 1.00 91.25 201 ASP A CA 1
ATOM 1479 C C . ASP A 1 201 ? -4.390 -1.585 21.011 1.00 91.25 201 ASP A C 1
ATOM 1481 O O . ASP A 1 201 ? -4.047 -1.338 19.855 1.00 91.25 201 ASP A O 1
ATOM 1485 N N . ASP A 1 202 ? -4.546 -2.841 21.439 1.00 93.19 202 ASP A N 1
ATOM 1486 C CA . ASP A 1 202 ? -4.201 -4.010 20.619 1.00 93.19 202 ASP A CA 1
ATOM 1487 C C . ASP A 1 202 ? -5.065 -4.120 19.356 1.00 93.19 202 ASP A C 1
ATOM 1489 O O . ASP A 1 202 ? -4.579 -4.463 18.273 1.00 93.19 202 ASP A O 1
ATOM 1493 N N . THR A 1 203 ? -6.359 -3.806 19.471 1.00 96.00 203 THR A N 1
ATOM 1494 C CA . THR A 1 203 ? -7.280 -3.864 18.327 1.00 96.00 203 THR A CA 1
ATOM 1495 C C . THR A 1 203 ? -7.002 -2.717 17.361 1.00 96.00 203 THR A C 1
ATOM 1497 O O . THR A 1 203 ? -7.008 -2.928 16.147 1.00 96.00 203 THR A O 1
ATOM 1500 N N . LEU A 1 204 ? -6.714 -1.518 17.873 1.00 95.69 204 LEU A N 1
ATOM 1501 C CA . LEU A 1 204 ? -6.350 -0.360 17.063 1.00 95.69 204 LEU A CA 1
ATOM 1502 C C . LEU A 1 204 ? -5.013 -0.585 16.343 1.00 95.69 204 LEU A C 1
ATOM 1504 O O . LEU A 1 204 ? -4.913 -0.331 15.142 1.00 95.69 204 LEU A O 1
ATOM 1508 N N . LEU A 1 205 ? -4.023 -1.156 17.033 1.00 94.25 205 LEU A N 1
ATOM 1509 C CA . LEU A 1 205 ? -2.740 -1.536 16.447 1.00 94.25 205 LEU A CA 1
ATOM 1510 C C . LEU A 1 205 ? -2.912 -2.592 15.348 1.00 94.25 205 LEU A C 1
ATOM 1512 O O . LEU A 1 205 ? -2.274 -2.505 14.297 1.00 94.25 205 LEU A O 1
ATOM 1516 N N . ALA A 1 206 ? -3.799 -3.572 15.544 1.00 96.31 206 ALA A N 1
ATOM 1517 C CA . ALA A 1 206 ? -4.133 -4.539 14.502 1.00 96.31 206 ALA A CA 1
ATOM 1518 C C . ALA A 1 206 ? -4.775 -3.868 13.273 1.00 96.31 206 ALA A C 1
ATOM 1520 O O . ALA A 1 206 ? -4.416 -4.206 12.145 1.00 96.31 206 ALA A O 1
ATOM 1521 N N . CYS A 1 207 ? -5.662 -2.884 13.469 1.00 97.25 207 CYS A N 1
ATOM 1522 C CA . CYS A 1 207 ? -6.247 -2.111 12.367 1.00 97.25 207 CYS A CA 1
ATOM 1523 C C . CYS A 1 207 ? -5.175 -1.345 11.581 1.00 97.25 207 CYS A C 1
ATOM 1525 O O . CYS A 1 207 ? -5.136 -1.447 10.356 1.00 97.25 207 CYS A O 1
ATOM 1527 N N . ALA A 1 208 ? -4.261 -0.662 12.275 1.00 95.50 208 ALA A N 1
ATOM 1528 C CA . ALA A 1 208 ? -3.151 0.051 11.644 1.00 95.50 208 ALA A CA 1
ATOM 1529 C C . ALA A 1 208 ? -2.259 -0.889 10.811 1.00 95.50 208 ALA A C 1
ATOM 1531 O O . ALA A 1 208 ? -1.828 -0.534 9.713 1.00 95.50 208 ALA A O 1
ATOM 1532 N N . ARG A 1 209 ? -2.023 -2.119 11.291 1.00 95.75 209 ARG A N 1
ATOM 1533 C CA . ARG A 1 209 ? -1.281 -3.150 10.545 1.00 95.75 209 ARG A CA 1
ATOM 1534 C C . ARG A 1 209 ? -2.019 -3.603 9.286 1.00 95.75 209 ARG A C 1
ATOM 1536 O O . ARG A 1 209 ? -1.381 -3.702 8.241 1.00 95.75 209 ARG A O 1
ATOM 1543 N N . PHE A 1 210 ? -3.333 -3.844 9.354 1.00 97.00 210 PHE A N 1
ATOM 1544 C CA . PHE A 1 210 ? -4.127 -4.178 8.163 1.00 97.00 210 PHE A CA 1
ATOM 1545 C C . PHE A 1 210 ? -4.098 -3.050 7.131 1.00 97.00 210 PHE A C 1
ATOM 1547 O O . PHE A 1 210 ? -3.885 -3.319 5.950 1.00 97.00 210 PHE A O 1
ATOM 1554 N N . ALA A 1 211 ? -4.223 -1.799 7.579 1.00 95.62 211 ALA A N 1
ATOM 1555 C CA . ALA A 1 211 ? -4.119 -0.632 6.716 1.00 95.62 211 ALA A CA 1
ATOM 1556 C C . ALA A 1 211 ? -2.736 -0.543 6.048 1.00 95.62 211 ALA A C 1
ATOM 1558 O O . ALA A 1 211 ? -2.649 -0.372 4.835 1.00 95.62 211 ALA A O 1
ATOM 1559 N N . CYS A 1 212 ? -1.647 -0.697 6.812 1.00 95.25 212 CYS A N 1
ATOM 1560 C CA . CYS A 1 212 ? -0.283 -0.658 6.274 1.00 95.25 212 CYS A CA 1
ATOM 1561 C C . CYS A 1 212 ? -0.010 -1.781 5.270 1.00 95.25 212 CYS A C 1
ATOM 1563 O O . CYS A 1 212 ? 0.587 -1.519 4.228 1.00 95.25 212 CYS A O 1
ATOM 1565 N N . GLU A 1 213 ? -0.465 -3.004 5.551 1.00 96.94 213 GLU A N 1
ATOM 1566 C CA . GLU A 1 213 ? -0.336 -4.137 4.629 1.00 96.94 213 GLU A CA 1
ATOM 1567 C C . GLU A 1 213 ? -1.104 -3.875 3.324 1.00 96.94 213 GLU A C 1
ATOM 1569 O O . GLU A 1 213 ? -0.557 -4.055 2.236 1.00 96.94 213 GLU A O 1
ATOM 1574 N N . ARG A 1 214 ? -2.346 -3.384 3.423 1.00 96.62 214 ARG A N 1
ATOM 1575 C CA . ARG A 1 214 ? -3.195 -3.054 2.270 1.00 96.62 214 ARG A CA 1
ATOM 1576 C C . ARG A 1 214 ? -2.591 -1.933 1.420 1.00 96.62 214 ARG A C 1
ATOM 1578 O O . ARG A 1 214 ? -2.433 -2.107 0.214 1.00 96.62 214 ARG A O 1
ATOM 1585 N N . MET A 1 215 ? -2.192 -0.820 2.040 1.00 96.56 215 MET A N 1
ATOM 1586 C CA . MET A 1 215 ? -1.533 0.294 1.348 1.00 96.56 215 MET A CA 1
ATOM 1587 C C . MET A 1 215 ? -0.228 -0.162 0.684 1.00 96.56 215 MET A C 1
ATOM 1589 O O . MET A 1 215 ? -0.012 0.130 -0.487 1.00 96.56 215 MET A O 1
ATOM 1593 N N . GLY A 1 216 ? 0.603 -0.947 1.378 1.00 96.38 216 GLY A N 1
ATOM 1594 C CA . GLY A 1 216 ? 1.861 -1.456 0.827 1.00 96.38 216 GLY A CA 1
ATOM 1595 C C . GLY A 1 216 ? 1.654 -2.371 -0.378 1.00 96.38 216 GLY A C 1
ATOM 1596 O O . GLY A 1 216 ? 2.353 -2.241 -1.378 1.00 96.38 216 GLY A O 1
ATOM 1597 N N . ARG A 1 217 ? 0.646 -3.245 -0.349 1.00 97.38 217 ARG A N 1
ATOM 1598 C CA . ARG A 1 217 ? 0.252 -4.067 -1.505 1.00 97.38 217 ARG A CA 1
ATOM 1599 C C . ARG A 1 217 ? -0.231 -3.233 -2.690 1.00 97.38 217 ARG A C 1
ATOM 1601 O O . ARG A 1 217 ? 0.153 -3.499 -3.831 1.00 97.38 217 ARG A O 1
ATOM 1608 N N . ILE A 1 218 ? -1.029 -2.196 -2.431 1.00 97.06 218 ILE A N 1
ATOM 1609 C CA . ILE A 1 218 ? -1.470 -1.265 -3.476 1.00 97.06 218 ILE A CA 1
ATOM 1610 C C . ILE A 1 218 ? -0.259 -0.582 -4.116 1.00 97.06 218 ILE A C 1
ATOM 1612 O O . ILE A 1 218 ? -0.126 -0.563 -5.336 1.00 97.06 218 ILE A O 1
ATOM 1616 N N . GLU A 1 219 ? 0.645 -0.071 -3.291 1.00 94.62 219 GLU A N 1
ATOM 1617 C CA . GLU A 1 219 ? 1.837 0.659 -3.713 1.00 94.62 219 GLU A CA 1
ATOM 1618 C C . GLU A 1 219 ? 2.854 -0.227 -4.447 1.00 94.62 219 GLU A C 1
ATOM 1620 O O . GLU A 1 219 ? 3.417 0.174 -5.466 1.00 94.62 219 GLU A O 1
ATOM 1625 N N . GLY A 1 220 ? 3.053 -1.451 -3.960 1.00 94.06 220 GLY A N 1
ATOM 1626 C CA . GLY A 1 220 ? 4.043 -2.392 -4.470 1.00 94.06 220 GLY A CA 1
ATOM 1627 C C . GLY A 1 220 ? 3.588 -3.219 -5.663 1.00 94.06 220 GLY A C 1
ATOM 1628 O O . GLY A 1 220 ? 4.426 -3.565 -6.490 1.00 94.06 220 GLY A O 1
ATOM 1629 N N . VAL A 1 221 ? 2.297 -3.555 -5.771 1.00 95.56 221 VAL A N 1
ATOM 1630 C CA . VAL A 1 221 ? 1.773 -4.496 -6.782 1.00 95.56 221 VAL A CA 1
ATOM 1631 C C . VAL A 1 221 ? 0.718 -3.851 -7.670 1.00 95.56 221 VAL A C 1
ATOM 1633 O O . VAL A 1 221 ? 0.847 -3.883 -8.898 1.00 95.56 221 VAL A O 1
ATOM 1636 N N . VAL A 1 222 ? -0.315 -3.252 -7.072 1.00 96.38 222 VAL A N 1
ATOM 1637 C CA . VAL A 1 222 ? -1.469 -2.744 -7.831 1.00 96.38 222 VAL A CA 1
ATOM 1638 C C . VAL A 1 222 ? -1.098 -1.531 -8.668 1.00 96.38 222 VAL A C 1
ATOM 1640 O O . VAL A 1 222 ? -1.436 -1.500 -9.844 1.00 96.38 222 VAL A O 1
ATOM 1643 N N . LEU A 1 223 ? -0.378 -0.553 -8.118 1.00 95.38 223 LEU A N 1
ATOM 1644 C CA . LEU A 1 223 ? 0.025 0.651 -8.845 1.00 95.38 223 LEU A CA 1
ATOM 1645 C C . LEU A 1 223 ? 0.945 0.337 -10.037 1.00 95.38 223 LEU A C 1
ATOM 1647 O O . LEU A 1 223 ? 0.641 0.786 -11.148 1.00 95.38 223 LEU A O 1
ATOM 1651 N N . PRO A 1 224 ? 2.013 -0.473 -9.889 1.00 93.81 224 PRO A N 1
ATOM 1652 C CA . PRO A 1 224 ? 2.808 -0.898 -11.037 1.00 93.81 224 PRO A CA 1
ATOM 1653 C C . PRO A 1 224 ? 1.995 -1.656 -12.093 1.00 93.81 224 PRO A C 1
ATOM 1655 O O . PRO A 1 224 ? 2.159 -1.418 -13.292 1.00 93.81 224 PRO A O 1
ATOM 1658 N N . ALA A 1 225 ? 1.072 -2.531 -11.680 1.00 95.12 225 ALA A N 1
ATOM 1659 C CA . ALA A 1 225 ? 0.187 -3.226 -12.610 1.00 95.12 225 ALA A CA 1
ATOM 1660 C C . ALA A 1 225 ? -0.789 -2.274 -13.314 1.00 95.12 225 ALA A C 1
ATOM 1662 O O . ALA A 1 225 ? -0.961 -2.357 -14.530 1.00 95.12 225 ALA A O 1
ATOM 1663 N N . ALA A 1 226 ? -1.374 -1.328 -12.585 1.00 96.75 226 ALA A N 1
ATOM 1664 C CA . ALA A 1 226 ? -2.262 -0.319 -13.134 1.00 96.75 226 ALA A CA 1
ATOM 1665 C C . ALA A 1 226 ? -1.557 0.508 -14.210 1.00 96.75 226 ALA A C 1
ATOM 1667 O O . ALA A 1 226 ? -2.114 0.713 -15.284 1.00 96.75 226 ALA A O 1
ATOM 1668 N N . ARG A 1 227 ? -0.295 0.902 -13.998 1.00 94.69 227 ARG A N 1
ATOM 1669 C CA . ARG A 1 227 ? 0.492 1.630 -15.011 1.00 94.69 227 ARG A CA 1
ATOM 1670 C C . ARG A 1 227 ? 0.691 0.847 -16.310 1.00 94.69 227 ARG A C 1
ATOM 1672 O O . ARG A 1 227 ? 0.817 1.480 -17.358 1.00 94.69 227 ARG A O 1
ATOM 1679 N N . ARG A 1 228 ? 0.708 -0.491 -16.245 1.00 94.00 228 ARG A N 1
ATOM 1680 C CA . ARG A 1 228 ? 0.826 -1.388 -17.408 1.00 94.00 228 ARG A CA 1
ATOM 1681 C C . ARG A 1 228 ? -0.506 -1.667 -18.103 1.00 94.00 228 ARG A C 1
ATOM 1683 O O . ARG A 1 228 ? -0.524 -1.798 -19.322 1.00 94.00 228 ARG A O 1
ATOM 1690 N N . HIS A 1 229 ? -1.589 -1.812 -17.340 1.00 96.75 229 HIS A N 1
ATOM 1691 C CA . HIS A 1 229 ? -2.868 -2.320 -17.851 1.00 96.75 229 HIS A CA 1
ATOM 1692 C C . HIS A 1 229 ? -3.928 -1.238 -18.088 1.00 96.75 229 HIS A C 1
ATOM 1694 O O . HIS A 1 229 ? -4.782 -1.408 -18.960 1.00 96.75 229 HIS A O 1
ATOM 1700 N N . LEU A 1 230 ? -3.900 -0.142 -17.328 1.00 97.75 230 LEU A N 1
ATOM 1701 C CA . LEU A 1 230 ? -4.854 0.949 -17.490 1.00 97.75 230 LEU A CA 1
ATOM 1702 C C . LEU A 1 230 ? -4.490 1.818 -18.695 1.00 97.75 230 LEU A C 1
ATOM 1704 O O . LEU A 1 230 ? -3.323 2.134 -18.941 1.00 97.75 230 LEU A O 1
ATOM 1708 N N . ARG A 1 231 ? -5.521 2.241 -19.424 1.00 96.75 231 ARG A N 1
ATOM 1709 C CA . ARG A 1 231 ? -5.417 3.146 -20.572 1.00 96.75 231 ARG A CA 1
ATOM 1710 C C . ARG A 1 231 ? -5.572 4.593 -20.117 1.00 96.75 231 ARG A C 1
ATOM 1712 O O . ARG A 1 231 ? -6.088 4.863 -19.035 1.00 96.75 231 ARG A O 1
ATOM 1719 N N . ASP A 1 232 ? -5.226 5.543 -20.981 1.00 96.81 232 ASP A N 1
ATOM 1720 C CA . ASP A 1 232 ? -5.359 6.975 -20.670 1.00 96.81 232 ASP A CA 1
ATOM 1721 C C . ASP A 1 232 ? -6.793 7.372 -20.289 1.00 96.81 232 ASP A C 1
ATOM 1723 O O . ASP A 1 232 ? -6.991 8.224 -19.430 1.00 96.81 232 ASP A O 1
ATOM 1727 N N . ALA A 1 233 ? -7.811 6.742 -20.884 1.00 97.06 233 ALA A N 1
ATOM 1728 C CA . ALA A 1 233 ? -9.210 6.970 -20.516 1.00 97.06 233 ALA A CA 1
ATOM 1729 C C . ALA A 1 233 ? -9.512 6.583 -19.055 1.00 97.06 233 ALA A C 1
ATOM 1731 O O . ALA A 1 233 ? -10.257 7.293 -18.382 1.00 97.06 233 ALA A O 1
ATOM 1732 N N . ASP A 1 234 ? -8.896 5.508 -18.558 1.00 98.06 234 ASP A N 1
ATOM 1733 C CA . ASP A 1 234 ? -9.065 5.043 -17.179 1.00 98.06 234 ASP A CA 1
ATOM 1734 C C . ASP A 1 234 ? -8.386 6.023 -16.216 1.00 98.06 234 ASP A C 1
ATOM 1736 O O . ASP A 1 234 ? -8.998 6.490 -15.260 1.00 98.06 234 ASP A O 1
ATOM 1740 N N . TRP A 1 235 ? -7.153 6.437 -16.527 1.00 98.00 235 TRP A N 1
ATOM 1741 C CA . TRP A 1 235 ? -6.431 7.446 -15.746 1.00 98.00 235 TRP A CA 1
ATOM 1742 C C . TRP A 1 235 ? -7.145 8.800 -15.720 1.00 98.00 235 TRP A C 1
ATOM 1744 O O . TRP A 1 235 ? -7.216 9.439 -14.674 1.00 98.00 235 TRP A O 1
ATOM 1754 N N . ASN A 1 236 ? -7.732 9.218 -16.843 1.00 97.44 236 ASN A N 1
ATOM 1755 C CA . ASN A 1 236 ? -8.569 10.414 -16.913 1.00 97.44 236 ASN A CA 1
ATOM 1756 C C . ASN A 1 236 ? -9.809 10.320 -16.017 1.00 97.44 236 ASN A C 1
ATOM 1758 O O . ASN A 1 236 ? -10.258 11.344 -15.511 1.00 97.44 236 ASN A O 1
ATOM 1762 N N . ALA A 1 237 ? -10.393 9.131 -15.854 1.00 97.19 237 ALA A N 1
ATOM 1763 C CA . ALA A 1 237 ? -11.531 8.926 -14.965 1.00 97.19 237 ALA A CA 1
ATOM 1764 C C . ALA A 1 237 ? -11.100 8.953 -13.492 1.00 97.19 237 ALA A C 1
ATOM 1766 O O . ALA A 1 237 ? -11.741 9.623 -12.688 1.00 97.19 237 ALA A O 1
ATOM 1767 N N . LEU A 1 238 ? -9.983 8.299 -13.159 1.00 97.19 238 LEU A N 1
ATOM 1768 C CA . LEU A 1 238 ? -9.419 8.274 -11.804 1.00 97.19 238 LEU A CA 1
ATOM 1769 C C . LEU A 1 238 ? -8.946 9.655 -11.325 1.00 97.19 238 LEU A C 1
ATOM 1771 O O . LEU A 1 238 ? -8.972 9.942 -10.135 1.00 97.19 238 LEU A O 1
ATOM 1775 N N . ALA A 1 239 ? -8.517 10.517 -12.246 1.00 95.62 239 ALA A N 1
ATOM 1776 C CA . ALA A 1 239 ? -7.998 11.844 -11.937 1.00 95.62 239 ALA A CA 1
ATOM 1777 C C . ALA A 1 239 ? -9.082 12.934 -11.763 1.00 95.62 239 ALA A C 1
ATOM 1779 O O . ALA A 1 239 ? -8.727 14.112 -11.639 1.00 95.62 239 ALA A O 1
ATOM 1780 N N . ARG A 1 240 ? -10.378 12.592 -11.815 1.00 89.88 240 ARG A N 1
ATOM 1781 C CA . ARG A 1 240 ? -11.508 13.534 -11.675 1.00 89.88 240 ARG A CA 1
ATOM 1782 C C . ARG A 1 240 ? -11.972 13.684 -10.232 1.00 89.88 240 ARG A C 1
ATOM 1784 O O . ARG A 1 240 ? -12.002 14.845 -9.784 1.00 89.88 240 ARG A O 1
#

Solvent-accessible surface area (backbone atoms only — not comparable to full-atom values): 13117 Å² total; per-residue (Å²): 130,65,52,30,35,36,32,62,52,57,102,44,72,43,26,47,44,19,52,19,51,48,31,56,51,26,46,75,60,75,17,36,41,34,39,32,55,82,84,70,69,96,65,90,42,70,66,55,54,50,53,52,49,48,56,49,49,16,54,41,26,11,19,48,69,54,72,23,57,61,47,76,49,78,65,101,70,75,84,88,60,87,41,42,28,34,42,32,21,62,92,58,83,76,79,91,52,88,88,35,47,80,43,72,31,74,71,75,80,51,67,40,52,42,47,27,52,50,54,39,51,50,50,52,49,53,54,50,51,52,44,53,53,43,74,70,37,99,74,58,51,69,69,61,52,50,60,73,65,58,84,68,62,56,63,57,52,52,54,51,58,40,57,78,64,42,71,91,49,47,74,60,57,50,49,43,50,53,33,52,51,52,26,53,56,33,51,55,49,40,54,52,30,48,76,71,74,45,90,42,65,72,52,52,52,50,25,48,49,32,50,30,39,39,51,12,29,40,48,25,44,48,48,61,48,38,72,74,62,56,50,72,71,53,31,53,60,65,48,106

Nearest PDB structures (foldseek):
  2z09-assembly1_A  TM=7.431E-01  e=8.019E-03  Thermus thermophilus
  7ji4-assembly1_A  TM=5.615E-01  e=3.236E-03  Staphylococcus aureus subsp. aureus MRSA252
  2z08-assembly1_A  TM=6.861E-01  e=7.370E-02  Thermus thermophilus
  2z3v-assembly1_A  TM=5.379E-01  e=1.200E-02  Thermus thermophilus HB8
  3cis-assembly4_H  TM=6.147E-01  e=2.471E-01  Mycobacterium tuberculosis